Protein AF-A0A935Z9B5-F1 (afdb_monomer)

Sequence (251 aa):
MFVRVDCGAIAGKPATSRQVGQTSTGDEFRTMVLKEKAGLGVLFPHRARALETEAELDATLKDRYASGRIGTIRYGISGEACHALLDYVKEYDKRDVEDEYGFVRPLYQEGSGCSAFGMSFLRLAGLMEPYMGQEWKFDVRIPMTLIGGTTNPGNEVSVARLFTLGRGWASPTEPHLRLNGWDPTLMYKSIELRAKQGLKDGSVKVEKRGRALGLVVDKRTATPSPRLTSREFFSGPPAPNDAKRFLTADE

Structure (mmCIF, N/CA/C/O backbone):
data_AF-A0A935Z9B5-F1
#
_entry.id   AF-A0A935Z9B5-F1
#
loop_
_atom_site.group_PDB
_atom_site.id
_atom_site.type_symbol
_atom_site.label_atom_id
_atom_site.label_alt_id
_atom_site.label_comp_id
_atom_site.label_asym_id
_atom_site.label_entity_id
_atom_site.label_seq_id
_atom_site.pdbx_PDB_ins_code
_atom_site.Cartn_x
_atom_site.Cartn_y
_atom_site.Cartn_z
_atom_site.occupancy
_atom_site.B_iso_or_equiv
_atom_site.auth_seq_id
_atom_site.auth_comp_id
_atom_site.auth_asym_id
_atom_site.auth_atom_id
_atom_site.pdbx_PDB_model_num
ATOM 1 N N . MET A 1 1 ? -0.952 -6.593 -0.682 1.00 87.12 1 MET A N 1
ATOM 2 C CA . MET A 1 1 ? -1.585 -6.001 0.518 1.00 87.12 1 MET A CA 1
ATOM 3 C C . MET A 1 1 ? -3.057 -5.791 0.202 1.00 87.12 1 MET A C 1
ATOM 5 O O . MET A 1 1 ? -3.369 -5.547 -0.953 1.00 87.12 1 MET A O 1
ATOM 9 N N . PHE A 1 2 ? -3.940 -5.929 1.187 1.00 92.69 2 PHE A N 1
ATOM 10 C CA . PHE A 1 2 ? -5.376 -5.672 1.047 1.00 92.69 2 PHE A CA 1
ATOM 11 C C . PHE A 1 2 ? -5.858 -4.884 2.266 1.00 92.69 2 PHE A C 1
ATOM 13 O O . PHE A 1 2 ? -5.165 -4.833 3.288 1.00 92.69 2 PHE A O 1
ATOM 20 N N . VAL A 1 3 ? -7.035 -4.282 2.151 1.00 95.12 3 VAL A N 1
ATOM 21 C CA . VAL A 1 3 ? -7.688 -3.529 3.217 1.00 95.12 3 VAL A CA 1
ATOM 22 C C . VAL A 1 3 ? -9.062 -4.129 3.473 1.00 95.12 3 VAL A C 1
ATOM 24 O O . VAL A 1 3 ? -9.795 -4.473 2.548 1.00 95.12 3 VAL A O 1
ATOM 27 N N . ARG A 1 4 ? -9.410 -4.242 4.752 1.00 95.81 4 ARG A N 1
ATOM 28 C CA . ARG A 1 4 ? -10.757 -4.559 5.208 1.00 95.81 4 ARG A CA 1
ATOM 29 C C . ARG A 1 4 ? -11.262 -3.394 6.046 1.00 95.81 4 ARG A C 1
ATOM 31 O O . ARG A 1 4 ? -10.596 -2.985 6.995 1.00 95.81 4 ARG A O 1
ATOM 38 N N . VAL A 1 5 ? -12.415 -2.858 5.670 1.00 96.62 5 VAL A N 1
ATOM 39 C CA . VAL A 1 5 ? -13.096 -1.774 6.374 1.00 96.62 5 VAL A CA 1
ATOM 40 C C . VAL A 1 5 ? -14.411 -2.333 6.901 1.00 96.62 5 VAL A C 1
ATOM 42 O O . VAL A 1 5 ? -15.275 -2.691 6.107 1.00 96.62 5 VAL A O 1
ATOM 45 N N . ASP A 1 6 ? -14.552 -2.425 8.223 1.00 96.94 6 ASP A N 1
ATOM 46 C CA . ASP A 1 6 ? -15.768 -2.889 8.898 1.00 96.94 6 ASP A CA 1
ATOM 47 C C . ASP A 1 6 ? -16.366 -1.733 9.710 1.00 96.94 6 ASP A C 1
ATOM 49 O O . ASP A 1 6 ? -15.817 -1.337 10.741 1.00 96.94 6 ASP A O 1
ATOM 53 N N . CYS A 1 7 ? -17.490 -1.183 9.253 1.00 97.12 7 CYS A N 1
ATOM 54 C CA . CYS A 1 7 ? -18.140 -0.040 9.886 1.00 97.12 7 CYS A CA 1
ATOM 55 C C . CYS A 1 7 ? -19.395 -0.459 10.646 1.00 97.12 7 CYS A C 1
ATOM 57 O O . CYS A 1 7 ? -20.287 -1.110 10.100 1.00 97.12 7 CYS A O 1
ATOM 59 N N . GLY A 1 8 ? -19.495 -0.014 11.899 1.00 96.56 8 GLY A N 1
ATOM 60 C CA . GLY A 1 8 ? -20.750 -0.039 12.646 1.00 96.56 8 GLY A CA 1
ATOM 61 C C . GLY A 1 8 ? -21.777 0.948 12.080 1.00 96.56 8 GLY A C 1
ATOM 62 O O . GLY A 1 8 ? -21.448 1.837 11.286 1.00 96.56 8 GLY A O 1
ATOM 63 N N . ALA A 1 9 ? -23.031 0.797 12.506 1.00 96.62 9 ALA A N 1
ATOM 64 C CA . ALA A 1 9 ? -24.081 1.752 12.177 1.00 96.62 9 ALA A CA 1
ATOM 65 C C . ALA A 1 9 ? -23.836 3.094 12.890 1.00 96.62 9 ALA A C 1
A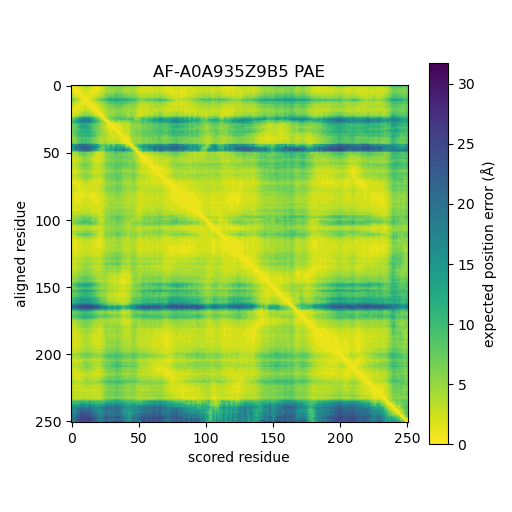TOM 67 O O . ALA A 1 9 ? -23.472 3.120 14.066 1.00 96.62 9 ALA A O 1
ATOM 68 N N . ILE A 1 10 ? -24.067 4.195 12.177 1.00 95.62 10 ILE A N 1
ATOM 69 C CA . ILE A 1 10 ? -24.096 5.561 12.718 1.00 95.62 10 ILE A CA 1
ATOM 70 C C . ILE A 1 10 ? -25.372 6.264 12.244 1.00 95.62 10 ILE A C 1
ATOM 72 O O . ILE A 1 10 ? -26.127 5.718 11.437 1.00 95.62 10 ILE A O 1
ATOM 76 N N . ALA A 1 11 ? -25.630 7.480 12.726 1.00 94.44 11 ALA A N 1
ATOM 77 C CA . ALA A 1 11 ? -26.792 8.256 12.301 1.00 94.44 11 ALA A CA 1
ATOM 78 C C . ALA A 1 11 ? -26.854 8.363 10.762 1.00 94.44 11 ALA A C 1
ATOM 80 O O . ALA A 1 11 ? -25.953 8.905 10.123 1.00 94.44 11 ALA A O 1
ATOM 81 N N . GLY A 1 12 ? -27.911 7.801 10.166 1.00 92.56 12 GLY A N 1
ATOM 82 C CA . GLY A 1 12 ? -28.145 7.828 8.720 1.00 92.56 12 GLY A CA 1
ATOM 83 C C . GLY A 1 12 ? -27.286 6.879 7.874 1.00 92.56 12 GLY A C 1
ATOM 84 O O . GLY A 1 12 ? -27.413 6.916 6.652 1.00 92.56 12 GLY A O 1
ATOM 85 N N . LYS A 1 13 ? -26.435 6.025 8.466 1.00 94.25 13 LYS A N 1
ATOM 86 C CA . LYS A 1 13 ? -25.643 5.031 7.717 1.00 94.25 13 LYS A CA 1
ATOM 87 C C . LYS A 1 13 ? -25.671 3.647 8.390 1.00 94.25 13 LYS A C 1
ATOM 89 O O . LYS A 1 13 ? -25.267 3.540 9.550 1.00 94.25 13 LYS A O 1
ATOM 94 N N . PRO A 1 14 ? -26.117 2.583 7.694 1.00 95.94 14 PRO A N 1
ATOM 95 C CA . PRO A 1 14 ? -26.180 1.235 8.261 1.00 95.94 14 PRO A CA 1
ATOM 96 C C . PRO A 1 14 ? -24.784 0.640 8.468 1.00 95.94 14 PRO A C 1
ATOM 98 O O . PRO A 1 14 ? -23.812 1.108 7.883 1.00 95.94 14 PRO A O 1
ATOM 101 N N . ALA A 1 15 ? -24.679 -0.420 9.272 1.00 96.62 15 ALA A N 1
ATOM 102 C CA . ALA A 1 15 ? -23.441 -1.188 9.353 1.00 96.62 15 ALA A CA 1
ATOM 103 C C . ALA A 1 15 ? -23.108 -1.803 7.984 1.00 96.62 15 ALA A C 1
ATOM 105 O O . ALA A 1 15 ? -23.997 -2.276 7.275 1.00 96.62 15 ALA A O 1
ATOM 106 N N . THR A 1 16 ? -21.836 -1.776 7.604 1.00 96.62 16 THR A N 1
ATOM 107 C CA . THR A 1 16 ? -21.380 -2.244 6.292 1.00 96.62 16 THR A CA 1
ATOM 108 C C . THR A 1 16 ? -19.904 -2.607 6.353 1.00 96.62 16 THR A C 1
ATOM 110 O O . THR A 1 16 ? -19.138 -2.008 7.109 1.00 96.62 16 THR A O 1
ATOM 113 N N . SER A 1 17 ? -19.494 -3.570 5.535 1.00 94.75 17 SER A N 1
ATOM 114 C CA . SER A 1 17 ? -18.107 -4.010 5.427 1.00 94.75 17 SER A CA 1
ATOM 115 C C . SER A 1 17 ? -17.673 -4.098 3.972 1.00 94.75 17 SER A C 1
ATOM 117 O O . SER A 1 17 ? -18.483 -4.360 3.084 1.00 94.75 17 SER A O 1
ATOM 119 N N . ARG A 1 18 ? -16.382 -3.890 3.724 1.00 94.12 18 ARG A N 1
ATOM 120 C CA . ARG A 1 18 ? -15.763 -4.135 2.422 1.00 94.12 18 ARG A CA 1
ATOM 121 C C . ARG A 1 18 ? -14.344 -4.637 2.620 1.00 94.12 18 ARG A C 1
ATOM 123 O O . ARG A 1 18 ? -13.556 -4.003 3.321 1.00 94.12 18 ARG A O 1
ATOM 130 N N . GLN A 1 19 ? -14.017 -5.746 1.968 1.00 94.50 19 GLN A N 1
ATOM 131 C CA . GLN A 1 19 ? -12.654 -6.243 1.832 1.00 94.50 19 GLN A CA 1
ATOM 132 C C . GLN A 1 19 ? -12.225 -6.109 0.372 1.00 94.50 19 GLN A C 1
ATOM 134 O O . GLN A 1 19 ? -12.952 -6.530 -0.526 1.00 94.50 19 GLN A O 1
ATOM 139 N N . VAL A 1 20 ? -11.082 -5.466 0.141 1.00 93.88 20 VAL A N 1
ATOM 140 C CA . VAL A 1 20 ? -10.598 -5.149 -1.204 1.00 93.88 20 VAL A CA 1
ATOM 141 C C . VAL A 1 20 ? -9.075 -5.048 -1.229 1.00 93.88 20 VAL A C 1
ATOM 143 O O . VAL A 1 20 ? -8.442 -4.565 -0.287 1.00 93.88 20 VAL A O 1
ATOM 146 N N . GLY A 1 21 ? -8.476 -5.515 -2.316 1.00 91.25 21 GLY A N 1
ATOM 147 C CA . GLY A 1 21 ? -7.057 -5.372 -2.615 1.00 91.25 21 GLY A CA 1
ATOM 148 C C . GLY A 1 21 ? -6.884 -4.920 -4.054 1.00 91.25 21 GLY A C 1
ATOM 149 O O . GLY A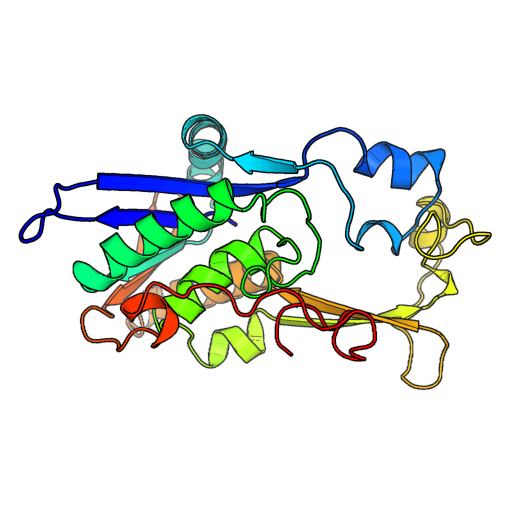 1 21 ? -7.782 -5.091 -4.868 1.00 91.25 21 GLY A O 1
ATOM 150 N N . GLN A 1 22 ? -5.736 -4.337 -4.368 1.00 88.56 22 GLN A N 1
ATOM 151 C CA . GLN A 1 22 ? -5.387 -4.029 -5.748 1.00 88.56 22 GLN A CA 1
ATOM 152 C C . GLN A 1 22 ? -4.346 -5.035 -6.225 1.00 88.56 22 GLN A C 1
ATOM 154 O O . GLN A 1 22 ? -3.343 -5.252 -5.538 1.00 88.56 22 GLN A O 1
ATOM 159 N N . THR A 1 23 ? -4.576 -5.641 -7.389 1.00 85.75 23 THR A N 1
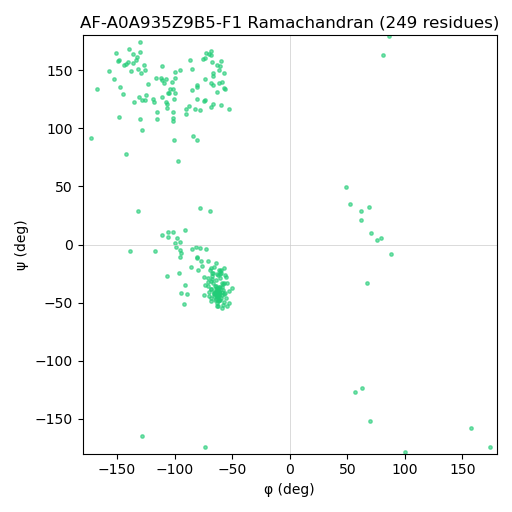ATOM 160 C CA . THR A 1 23 ? -3.712 -6.691 -7.940 1.00 85.75 23 THR A CA 1
ATOM 161 C C . THR A 1 23 ? -3.386 -6.449 -9.412 1.00 85.75 23 THR A C 1
ATOM 163 O O . THR A 1 23 ? -4.045 -5.680 -10.107 1.00 85.75 23 THR A O 1
ATOM 166 N N . SER A 1 24 ? -2.331 -7.100 -9.894 1.00 79.75 24 SER A N 1
ATOM 167 C CA . SER A 1 24 ? -2.085 -7.254 -11.328 1.00 79.75 24 SER A CA 1
ATOM 168 C C . SER A 1 24 ? -2.937 -8.401 -11.863 1.00 79.75 24 SER A C 1
ATOM 170 O O . SER A 1 24 ? -2.931 -9.473 -11.256 1.00 79.75 24 SER A O 1
ATOM 172 N N . THR A 1 25 ? -3.596 -8.226 -13.007 1.00 71.94 25 THR A N 1
ATOM 173 C CA . THR A 1 25 ? -4.313 -9.319 -13.680 1.00 71.94 25 THR A CA 1
ATOM 174 C C . THR A 1 25 ? -3.614 -9.712 -14.982 1.00 71.94 25 THR A C 1
ATOM 176 O O . THR A 1 25 ? -2.906 -8.915 -15.589 1.00 71.94 25 THR A O 1
ATOM 179 N N . GLY A 1 26 ? -3.795 -10.963 -15.409 1.00 67.62 26 GLY A N 1
ATOM 180 C CA . GLY A 1 26 ? -3.323 -11.451 -16.708 1.00 67.62 26 GLY A CA 1
ATOM 181 C C . GLY A 1 26 ? -1.874 -11.960 -16.765 1.00 67.62 26 GLY A C 1
ATOM 182 O O . GLY A 1 26 ? -1.130 -11.972 -15.785 1.00 67.62 26 GLY A O 1
ATOM 183 N N . ASP A 1 27 ? -1.486 -12.414 -17.961 1.00 68.50 27 ASP A N 1
ATOM 184 C CA . ASP A 1 27 ? -0.161 -12.971 -18.281 1.00 68.50 27 ASP A CA 1
ATOM 185 C C . ASP A 1 27 ? 0.837 -11.903 -18.784 1.00 68.50 27 ASP A C 1
ATOM 187 O O . ASP A 1 27 ? 1.908 -12.239 -19.300 1.00 68.50 27 ASP A O 1
ATOM 191 N N . GLU A 1 28 ? 0.519 -10.610 -18.644 1.00 73.81 28 GLU A N 1
ATOM 192 C CA . GLU A 1 28 ? 1.370 -9.508 -19.119 1.00 73.81 28 GLU A CA 1
ATOM 193 C C . GLU A 1 28 ? 2.771 -9.576 -18.526 1.00 73.81 28 GLU A C 1
ATOM 195 O O . GLU A 1 28 ? 3.754 -9.461 -19.251 1.00 73.81 28 GLU A O 1
ATOM 200 N N . PHE A 1 29 ? 2.882 -9.893 -17.233 1.00 76.50 29 PHE A N 1
ATOM 201 C CA . PHE A 1 29 ? 4.178 -10.093 -16.595 1.00 76.50 29 PHE A CA 1
ATOM 202 C C . PHE A 1 29 ? 5.015 -11.156 -17.320 1.00 76.50 29 PHE A C 1
ATOM 204 O O . PHE A 1 29 ? 6.188 -10.935 -17.614 1.00 76.50 29 PHE A O 1
ATOM 211 N N . ARG A 1 30 ? 4.417 -12.301 -17.672 1.00 79.56 30 ARG A N 1
ATOM 212 C CA . ARG A 1 30 ? 5.122 -13.359 -18.413 1.00 79.56 30 ARG A CA 1
ATOM 213 C C . ARG A 1 30 ? 5.508 -12.895 -19.810 1.00 79.56 30 ARG A C 1
ATOM 215 O O . ARG A 1 30 ? 6.613 -13.191 -20.254 1.00 79.56 30 ARG A O 1
ATOM 222 N N . THR A 1 31 ? 4.626 -12.167 -20.488 1.00 82.81 31 THR A N 1
ATOM 223 C CA . THR A 1 31 ? 4.897 -11.607 -21.817 1.00 82.81 31 THR A CA 1
ATOM 224 C C . THR A 1 31 ? 6.062 -10.619 -21.774 1.00 82.81 31 THR A C 1
ATOM 226 O O . THR A 1 31 ? 7.021 -10.792 -22.526 1.00 82.81 31 THR A O 1
ATOM 229 N N . MET A 1 32 ? 6.061 -9.675 -20.835 1.00 81.56 32 MET A N 1
ATOM 230 C CA . MET A 1 32 ? 7.142 -8.704 -20.685 1.00 81.56 32 MET A CA 1
ATOM 231 C C . MET A 1 32 ? 8.476 -9.374 -20.325 1.00 81.56 32 MET A C 1
ATOM 233 O O . MET A 1 32 ? 9.518 -9.060 -20.899 1.00 81.56 32 MET A O 1
ATOM 237 N N . VAL A 1 33 ? 8.462 -10.330 -19.389 1.00 84.06 33 VAL A N 1
ATOM 238 C CA . VAL A 1 33 ? 9.684 -11.018 -18.946 1.00 84.06 33 VAL A CA 1
ATOM 239 C C . VAL A 1 33 ? 10.259 -11.918 -20.044 1.00 84.06 33 VAL A C 1
ATOM 241 O O . VAL A 1 33 ? 11.471 -11.914 -20.266 1.00 84.06 33 VAL A O 1
ATOM 244 N N . LEU A 1 34 ? 9.416 -12.710 -20.714 1.00 84.12 34 LEU A N 1
ATOM 245 C CA . LEU A 1 34 ? 9.868 -13.772 -21.620 1.00 84.12 34 LEU A CA 1
ATOM 246 C C . LEU A 1 34 ? 9.946 -13.329 -23.084 1.00 84.12 34 LEU A C 1
ATOM 248 O O . LEU A 1 34 ? 10.898 -13.704 -23.766 1.00 84.12 34 LEU A O 1
ATOM 252 N N . LYS A 1 35 ? 8.964 -12.561 -23.575 1.00 83.94 35 LYS A N 1
ATOM 253 C CA . LYS A 1 35 ? 8.899 -12.132 -24.983 1.00 83.94 35 LYS A CA 1
ATOM 254 C C . LYS A 1 35 ? 9.576 -10.784 -25.191 1.00 83.94 35 LYS A C 1
ATOM 256 O O . LYS A 1 35 ? 10.440 -10.675 -26.052 1.00 83.94 35 LYS A O 1
ATOM 261 N N . GLU A 1 36 ? 9.223 -9.782 -24.389 1.00 84.69 36 GLU A N 1
ATOM 262 C CA . GLU A 1 36 ? 9.765 -8.421 -24.544 1.00 84.69 36 GLU A CA 1
ATOM 263 C C . GLU A 1 36 ? 11.155 -8.255 -23.922 1.00 84.69 36 GLU A C 1
ATOM 265 O O . GLU A 1 36 ? 11.812 -7.240 -24.144 1.00 84.69 36 GLU A O 1
ATOM 270 N N . LYS A 1 37 ? 11.607 -9.246 -23.136 1.00 89.06 37 LYS A N 1
ATOM 271 C CA . LYS A 1 37 ? 12.882 -9.219 -22.403 1.00 89.06 37 LYS A CA 1
ATOM 272 C C . LYS A 1 37 ? 13.036 -7.903 -21.635 1.00 89.06 37 LYS A C 1
ATOM 274 O O . LYS A 1 37 ? 14.051 -7.214 -21.730 1.00 89.06 37 LYS A O 1
ATOM 279 N N . ALA A 1 38 ? 12.001 -7.543 -20.884 1.00 86.81 38 ALA A N 1
ATOM 280 C CA . ALA A 1 38 ? 11.920 -6.249 -20.224 1.00 86.81 38 ALA A CA 1
ATOM 281 C C . ALA A 1 38 ? 12.894 -6.092 -19.040 1.00 86.81 38 ALA A C 1
ATOM 283 O O . ALA A 1 38 ? 13.123 -4.976 -18.577 1.00 86.81 38 ALA A O 1
ATOM 284 N N . GLY A 1 39 ? 13.497 -7.173 -18.535 1.00 88.94 39 GLY A N 1
ATOM 285 C CA . GLY A 1 39 ? 14.375 -7.123 -17.366 1.00 88.94 39 GLY A CA 1
ATOM 286 C C . GLY A 1 39 ? 13.672 -6.521 -16.149 1.00 88.94 39 GLY A C 1
ATOM 287 O O . GLY A 1 39 ? 12.576 -6.943 -15.792 1.00 88.94 39 GLY A O 1
ATOM 288 N N . LEU A 1 40 ? 14.284 -5.505 -15.535 1.00 87.81 40 LEU A N 1
ATOM 289 C CA . LEU A 1 40 ? 13.675 -4.716 -14.456 1.00 87.81 40 LEU A CA 1
ATOM 290 C C . LEU A 1 40 ? 12.655 -3.676 -14.960 1.00 87.81 40 LEU A C 1
ATOM 292 O O . LEU A 1 40 ? 11.999 -3.030 -14.147 1.00 87.81 40 LEU A O 1
ATOM 296 N N . GLY A 1 41 ? 12.464 -3.549 -16.277 1.00 84.19 41 GLY A N 1
ATOM 297 C CA . GLY A 1 41 ? 11.404 -2.744 -16.897 1.00 84.19 41 GLY A CA 1
ATOM 298 C C . GLY A 1 41 ? 9.991 -3.180 -16.495 1.00 84.19 41 GLY A C 1
ATOM 299 O O . GLY A 1 41 ? 9.083 -2.362 -16.430 1.00 84.19 41 GLY A O 1
ATOM 300 N N . VAL A 1 42 ? 9.815 -4.442 -16.090 1.00 81.88 42 VAL A N 1
ATOM 301 C CA . VAL A 1 42 ? 8.528 -4.978 -15.602 1.00 81.88 42 VAL A CA 1
ATOM 302 C C . VAL A 1 42 ? 8.022 -4.339 -14.309 1.00 81.88 42 VAL A C 1
ATOM 304 O O . VAL A 1 42 ? 6.865 -4.531 -13.941 1.00 81.88 42 VAL A O 1
ATOM 307 N N . LEU A 1 43 ? 8.892 -3.628 -13.585 1.00 79.56 43 LEU A N 1
ATOM 308 C CA . LEU A 1 43 ? 8.539 -2.932 -12.348 1.00 79.56 43 LEU A CA 1
ATOM 309 C C . LEU A 1 43 ? 7.785 -1.620 -12.610 1.00 79.56 43 LEU A C 1
ATOM 311 O O . LEU A 1 43 ? 7.200 -1.062 -11.682 1.00 79.56 43 LEU A O 1
ATOM 315 N N . PHE A 1 44 ? 7.799 -1.128 -13.850 1.00 77.94 44 PHE A N 1
ATOM 316 C CA . PHE A 1 44 ? 7.116 0.100 -14.235 1.00 77.94 44 PHE A CA 1
ATOM 317 C C . PHE A 1 44 ? 5.651 -0.167 -14.623 1.00 77.94 44 PHE A C 1
ATOM 319 O O . PHE A 1 44 ? 5.276 -1.316 -14.896 1.00 77.94 44 PHE A O 1
ATOM 326 N N . PRO A 1 45 ? 4.795 0.872 -14.583 1.00 65.31 45 PRO A N 1
ATOM 327 C CA . PRO A 1 45 ? 3.361 0.691 -14.749 1.00 65.31 45 PRO A CA 1
ATOM 328 C C . PRO A 1 45 ? 2.965 0.050 -16.082 1.00 65.31 45 PRO A C 1
ATOM 330 O O . PRO A 1 45 ? 3.535 0.367 -17.125 1.00 65.31 45 PRO A O 1
ATOM 333 N N . HIS A 1 46 ? 1.987 -0.853 -16.022 1.00 67.12 46 HIS A N 1
ATOM 334 C CA . HIS A 1 46 ? 1.399 -1.553 -17.174 1.00 67.12 46 HIS A CA 1
ATOM 335 C C . HIS A 1 46 ? -0.110 -1.773 -16.978 1.00 67.12 46 HIS A C 1
ATOM 337 O O . HIS A 1 46 ? -0.580 -1.833 -15.831 1.00 67.12 46 HIS A O 1
ATOM 343 N N . ARG A 1 47 ? -0.839 -1.904 -18.096 1.00 57.22 47 ARG A N 1
ATOM 344 C CA . ARG A 1 47 ? -2.305 -1.839 -18.191 1.00 57.22 47 ARG A CA 1
ATOM 345 C C . ARG A 1 47 ? -2.957 -3.228 -18.277 1.00 57.22 47 ARG A C 1
ATOM 347 O O . ARG A 1 47 ? -3.203 -3.695 -19.376 1.00 57.22 47 ARG A O 1
ATOM 354 N N . ALA A 1 48 ? -3.307 -3.851 -17.150 1.00 60.06 48 ALA A N 1
ATOM 355 C CA . ALA A 1 48 ? -4.273 -4.970 -17.114 1.00 60.06 48 ALA A CA 1
ATOM 356 C C . ALA A 1 48 ? -4.615 -5.370 -15.674 1.00 60.06 48 ALA A C 1
ATOM 358 O O . ALA A 1 48 ? -3.882 -6.164 -15.065 1.00 60.06 48 ALA A O 1
ATOM 359 N N . ARG A 1 49 ? -5.669 -4.810 -15.056 1.00 67.88 49 ARG A N 1
ATOM 360 C CA . ARG A 1 49 ? -5.854 -4.931 -13.592 1.00 67.88 49 ARG A CA 1
ATOM 361 C C . ARG A 1 49 ? -7.298 -4.906 -13.127 1.00 67.88 49 ARG A C 1
ATOM 363 O O . ARG A 1 49 ? -8.194 -4.538 -13.870 1.00 67.88 49 ARG A O 1
ATOM 370 N N . ALA A 1 50 ? -7.477 -5.331 -11.877 1.00 75.00 50 ALA A N 1
ATOM 371 C CA . ALA A 1 50 ? -8.750 -5.343 -11.179 1.00 75.00 50 ALA A CA 1
ATOM 372 C C . ALA A 1 50 ? -8.543 -5.146 -9.670 1.00 75.00 50 ALA A C 1
ATOM 374 O O . ALA A 1 50 ? -7.477 -5.449 -9.110 1.00 75.00 50 ALA A O 1
ATOM 375 N N . LEU A 1 51 ? -9.597 -4.682 -9.006 1.00 84.56 51 LEU A N 1
ATOM 376 C CA . LEU A 1 51 ? -9.742 -4.814 -7.564 1.00 84.56 51 LEU A CA 1
ATOM 377 C C . LEU A 1 51 ? -10.091 -6.270 -7.225 1.00 84.56 51 LEU A C 1
ATOM 379 O O . LEU A 1 51 ? -11.079 -6.808 -7.720 1.00 84.56 51 LEU A O 1
ATOM 383 N N . GLU A 1 52 ? -9.296 -6.900 -6.360 1.00 86.06 52 GLU A N 1
ATOM 384 C CA . GLU A 1 52 ? -9.595 -8.237 -5.844 1.00 86.06 52 GLU A CA 1
ATOM 385 C C . GLU A 1 52 ? -10.897 -8.198 -5.043 1.00 86.06 52 GLU A C 1
ATOM 387 O O . GLU A 1 52 ? -11.089 -7.365 -4.145 1.00 86.06 52 GLU A O 1
ATOM 392 N N . THR A 1 53 ? -11.778 -9.141 -5.350 1.00 85.88 53 THR A N 1
ATOM 393 C CA . THR A 1 53 ? -13.022 -9.358 -4.624 1.00 85.88 53 THR A CA 1
ATOM 394 C C . THR A 1 53 ? -12.761 -10.001 -3.262 1.00 85.88 53 THR A C 1
ATOM 396 O O . THR A 1 53 ? -11.734 -10.635 -3.007 1.00 85.88 53 THR A O 1
ATOM 399 N N . GLU A 1 54 ? -13.736 -9.881 -2.363 1.00 88.12 54 GLU A N 1
ATOM 400 C CA . GLU A 1 54 ? -13.676 -10.514 -1.044 1.00 88.12 54 GLU A CA 1
ATOM 401 C C . GLU A 1 54 ? -13.516 -12.039 -1.141 1.00 88.12 54 GLU A C 1
ATOM 403 O O . GLU A 1 54 ? -12.702 -12.609 -0.419 1.00 88.12 54 GLU A O 1
ATOM 408 N N . ALA A 1 55 ? -14.201 -12.679 -2.095 1.00 87.50 55 ALA A N 1
ATOM 409 C CA . ALA A 1 55 ? -14.117 -14.120 -2.320 1.00 87.50 55 ALA A CA 1
ATOM 410 C C . ALA A 1 55 ? -12.712 -14.573 -2.761 1.00 87.50 55 ALA A C 1
ATOM 412 O O . ALA A 1 55 ? -12.201 -15.575 -2.256 1.00 87.50 55 ALA A O 1
ATOM 413 N N . GLU A 1 56 ? -12.069 -13.832 -3.669 1.00 87.69 56 GLU A N 1
ATOM 414 C CA . GLU A 1 56 ? -10.701 -14.123 -4.126 1.00 87.69 56 GLU A CA 1
ATOM 415 C C . GLU A 1 56 ? -9.686 -13.979 -2.991 1.00 87.69 56 GLU A C 1
ATOM 417 O O . GLU A 1 56 ? -8.813 -14.833 -2.802 1.00 87.69 56 GLU A O 1
ATOM 422 N N . LEU A 1 57 ? -9.832 -12.925 -2.185 1.00 88.50 57 LEU A N 1
ATOM 423 C CA . LEU A 1 57 ? -8.984 -12.715 -1.020 1.00 88.50 57 LEU A CA 1
ATOM 424 C C . LEU A 1 57 ? -9.171 -13.850 -0.010 1.00 88.50 57 LEU A C 1
ATOM 426 O O . LEU A 1 57 ? -8.191 -14.507 0.356 1.00 88.50 57 LEU A O 1
ATOM 430 N N . ASP A 1 58 ? -10.407 -14.143 0.388 1.00 89.25 58 ASP A N 1
ATOM 431 C CA . ASP A 1 58 ? -10.720 -15.148 1.406 1.00 89.25 58 ASP A CA 1
ATOM 432 C C . ASP A 1 58 ? -10.205 -16.545 1.047 1.00 89.25 58 ASP A C 1
ATOM 434 O O . ASP A 1 58 ? -9.685 -17.250 1.924 1.00 89.25 58 ASP A O 1
ATOM 438 N N . ALA A 1 59 ? -10.240 -16.910 -0.239 1.00 88.56 59 ALA A N 1
ATOM 439 C CA . ALA A 1 59 ? -9.688 -18.167 -0.739 1.00 88.56 59 ALA A CA 1
ATOM 440 C C . ALA A 1 59 ? -8.192 -18.334 -0.410 1.00 88.56 59 ALA A C 1
ATOM 442 O O . ALA A 1 59 ? -7.735 -19.442 -0.132 1.00 88.56 59 ALA A O 1
ATOM 443 N N . THR A 1 60 ? -7.422 -17.241 -0.380 1.00 86.94 60 THR A N 1
ATOM 444 C CA . THR A 1 60 ? -5.977 -17.275 -0.085 1.00 86.94 60 THR A CA 1
ATOM 445 C C . THR A 1 60 ? -5.645 -16.979 1.378 1.00 86.94 60 THR A C 1
ATOM 447 O O . THR A 1 60 ? -4.587 -17.383 1.880 1.00 86.94 60 THR A O 1
ATOM 450 N N . LEU A 1 61 ? -6.522 -16.266 2.091 1.00 90.56 61 LEU A N 1
ATOM 451 C CA . LEU A 1 61 ? -6.246 -15.796 3.447 1.00 90.56 61 LEU A CA 1
ATOM 452 C C . LEU A 1 61 ? -6.170 -16.929 4.461 1.00 90.56 61 LEU A C 1
ATOM 454 O O . LEU A 1 61 ? -5.305 -16.886 5.340 1.00 90.56 61 LEU A O 1
ATOM 458 N N . LYS A 1 62 ? -7.018 -17.954 4.333 1.00 90.50 62 LYS A N 1
ATOM 459 C CA . LYS A 1 62 ? -7.024 -19.106 5.249 1.00 90.50 62 LYS A CA 1
ATOM 460 C C . LYS A 1 62 ? -5.631 -19.732 5.378 1.00 90.50 62 LYS A C 1
ATOM 462 O O . LYS A 1 62 ? -5.112 -19.863 6.489 1.00 90.50 62 LYS A O 1
ATOM 467 N N . ASP A 1 63 ? -4.990 -20.020 4.251 1.00 92.69 63 ASP A N 1
ATOM 468 C CA . ASP A 1 63 ? -3.659 -20.630 4.213 1.00 92.69 63 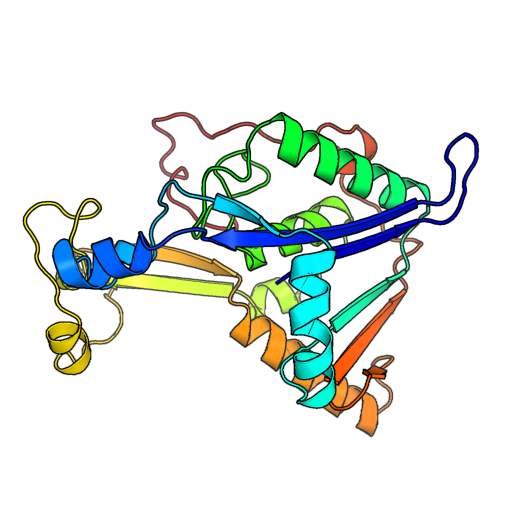ASP A CA 1
ATOM 469 C C . ASP A 1 63 ? -2.564 -19.667 4.673 1.00 92.69 63 ASP A C 1
ATOM 471 O O . ASP A 1 63 ? -1.600 -20.070 5.332 1.00 92.69 63 ASP A O 1
ATOM 475 N N . ARG A 1 64 ? -2.689 -18.372 4.369 1.00 93.19 64 ARG A N 1
ATOM 476 C CA . ARG A 1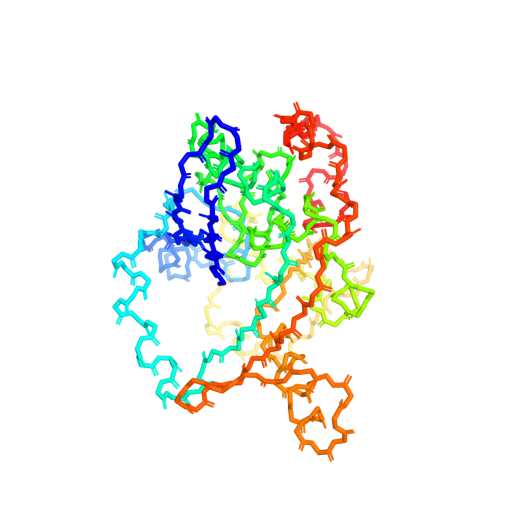 64 ? -1.741 -17.349 4.835 1.00 93.19 64 ARG A CA 1
ATOM 477 C C . ARG A 1 64 ? -1.783 -17.196 6.358 1.00 93.19 64 ARG A C 1
ATOM 479 O O . ARG A 1 64 ? -0.724 -17.224 6.983 1.00 93.19 64 ARG A O 1
ATOM 486 N N . TYR A 1 65 ? -2.969 -17.156 6.965 1.00 94.69 65 TYR A N 1
ATOM 487 C CA . TYR A 1 65 ? -3.132 -17.162 8.424 1.00 94.69 65 TYR A CA 1
ATOM 488 C C . TYR A 1 65 ? -2.601 -18.450 9.063 1.00 94.69 65 TYR A C 1
ATOM 490 O O . TYR A 1 65 ? -1.872 -18.401 10.057 1.00 94.69 65 TYR A O 1
ATOM 498 N N . ALA A 1 66 ? -2.916 -19.608 8.477 1.00 93.56 66 ALA A N 1
ATOM 499 C CA . ALA A 1 66 ? -2.435 -20.898 8.965 1.00 93.56 66 ALA A CA 1
ATOM 500 C C . ALA A 1 66 ? -0.907 -21.023 8.863 1.00 93.56 66 ALA A C 1
ATOM 502 O O . ALA A 1 66 ? -0.279 -21.625 9.732 1.00 93.56 66 ALA A O 1
ATOM 503 N N . SER A 1 67 ? -0.299 -20.448 7.821 1.00 94.75 67 SER A N 1
ATOM 504 C CA . SER A 1 67 ? 1.151 -20.485 7.587 1.00 94.75 67 SER A CA 1
ATOM 505 C C . SER A 1 67 ? 1.939 -19.393 8.308 1.00 94.75 67 SER A C 1
ATOM 507 O O . SER A 1 67 ? 3.142 -19.549 8.489 1.00 94.75 67 SER A O 1
ATOM 509 N N . GLY A 1 68 ? 1.278 -18.317 8.739 1.00 93.69 68 GLY A N 1
ATOM 510 C CA . GLY A 1 68 ? 1.926 -17.130 9.295 1.00 93.69 68 GLY A CA 1
ATOM 511 C C . GLY A 1 68 ? 2.501 -16.191 8.234 1.00 93.69 68 GLY A C 1
ATOM 512 O O . GLY A 1 68 ? 3.096 -15.185 8.585 1.00 93.69 68 GLY A O 1
ATOM 513 N N . ARG A 1 69 ? 2.279 -16.460 6.939 1.00 92.81 69 ARG A N 1
ATOM 514 C CA . ARG A 1 69 ? 2.744 -15.631 5.806 1.00 92.81 69 ARG A CA 1
ATOM 515 C C . ARG A 1 69 ? 1.888 -14.375 5.586 1.00 92.81 69 ARG A C 1
ATOM 517 O O . ARG A 1 69 ? 1.677 -13.948 4.453 1.00 92.81 69 ARG A O 1
ATOM 524 N N . ILE A 1 70 ? 1.336 -13.826 6.660 1.00 94.62 70 ILE A N 1
ATOM 525 C CA . ILE A 1 70 ? 0.561 -12.589 6.669 1.00 94.62 70 ILE A CA 1
ATOM 526 C C . ILE A 1 70 ? 0.782 -11.875 7.998 1.00 94.62 70 ILE A C 1
ATOM 528 O O . ILE A 1 70 ? 0.764 -12.499 9.058 1.00 94.62 70 ILE A O 1
ATOM 532 N N . GLY A 1 71 ? 0.995 -10.566 7.918 1.00 95.31 71 GLY A N 1
ATOM 533 C CA . GLY A 1 71 ? 0.987 -9.657 9.056 1.00 95.31 71 GLY A CA 1
ATOM 534 C C . GLY A 1 71 ? -0.220 -8.737 8.939 1.00 95.31 71 GLY A C 1
ATOM 535 O O . GLY A 1 71 ? -0.595 -8.361 7.827 1.00 95.31 71 GLY A O 1
ATOM 536 N N . THR A 1 72 ? -0.846 -8.392 10.060 1.00 96.75 72 THR A N 1
ATOM 537 C CA . THR A 1 72 ? -2.026 -7.516 10.062 1.00 96.75 72 THR A CA 1
ATOM 538 C C . THR A 1 72 ? -1.830 -6.319 10.976 1.00 96.75 72 THR A C 1
ATOM 540 O O . THR A 1 72 ? -1.174 -6.416 12.009 1.00 96.75 72 THR A O 1
ATOM 543 N N . ILE A 1 73 ? -2.458 -5.197 10.644 1.00 97.38 73 ILE A N 1
ATOM 544 C CA . ILE A 1 73 ? -2.656 -4.099 11.589 1.00 97.38 73 ILE A CA 1
ATOM 545 C C . ILE A 1 73 ? -4.142 -3.788 11.612 1.00 97.38 73 ILE A C 1
ATOM 547 O O . ILE A 1 73 ? -4.740 -3.541 10.566 1.00 97.38 73 ILE A O 1
ATOM 551 N N . ARG A 1 74 ? -4.740 -3.829 12.799 1.00 97.19 74 ARG A N 1
ATOM 552 C CA . ARG A 1 74 ? -6.142 -3.491 13.012 1.00 97.19 74 ARG A CA 1
ATOM 553 C C . ARG A 1 74 ? -6.236 -2.150 13.716 1.00 97.19 74 ARG A C 1
ATOM 555 O O . ARG A 1 74 ? -5.791 -2.016 14.855 1.00 97.19 74 ARG A O 1
ATOM 562 N N . TYR A 1 75 ? -6.852 -1.190 13.040 1.00 97.69 75 TYR A N 1
ATOM 563 C CA . TYR A 1 75 ? -7.108 0.137 13.579 1.00 97.69 75 TYR A CA 1
ATOM 564 C C . TYR A 1 75 ? -8.545 0.252 14.078 1.00 97.69 75 TYR A C 1
ATOM 566 O O . TYR A 1 75 ? -9.483 -0.077 13.355 1.00 97.69 75 TYR A O 1
ATOM 574 N N . GLY A 1 76 ? -8.725 0.751 15.298 1.00 97.44 76 GLY A N 1
ATOM 575 C CA . GLY A 1 76 ? -9.990 1.364 15.696 1.00 97.44 76 GLY A CA 1
ATOM 576 C C . GLY A 1 76 ? -10.035 2.794 15.163 1.00 97.44 76 GLY A C 1
ATOM 577 O O . GLY A 1 76 ? -9.118 3.553 15.448 1.00 97.44 76 GLY A O 1
ATOM 578 N N . ILE A 1 77 ? -11.072 3.165 14.415 1.00 97.06 77 ILE A N 1
ATOM 579 C CA . ILE A 1 77 ? -11.272 4.518 13.864 1.00 97.06 77 ILE A CA 1
ATOM 580 C C . ILE A 1 77 ? -12.684 5.022 14.173 1.00 97.06 77 ILE A C 1
ATOM 582 O O . ILE A 1 77 ? -13.540 4.234 14.581 1.00 97.06 77 ILE A O 1
ATOM 586 N N . SER A 1 78 ? -12.932 6.326 14.010 1.00 96.75 78 SER A N 1
ATOM 587 C CA . SER A 1 78 ? -14.281 6.880 14.171 1.00 96.75 78 SER A CA 1
ATOM 588 C C . SER A 1 78 ? -15.249 6.314 13.127 1.00 96.75 78 SER A C 1
ATOM 590 O O . SER A 1 78 ? -14.845 5.894 12.036 1.00 96.75 78 SER A O 1
ATOM 592 N N . GLY A 1 79 ? -16.544 6.307 13.454 1.00 96.19 79 GLY A N 1
ATOM 593 C CA . GLY A 1 79 ? -17.577 5.825 12.537 1.00 96.19 79 GLY A CA 1
ATOM 594 C C . GLY A 1 79 ? -17.620 6.653 11.252 1.00 96.19 79 GLY A C 1
ATOM 595 O O . GLY A 1 79 ? -17.698 6.100 10.157 1.00 96.19 79 GLY A O 1
ATOM 596 N N . GLU A 1 80 ? -17.475 7.971 11.366 1.00 95.56 80 GLU A N 1
ATOM 597 C CA . GLU A 1 80 ? -17.447 8.902 10.240 1.00 95.56 80 GLU A CA 1
ATOM 598 C C . GLU A 1 80 ? -16.276 8.612 9.297 1.00 95.56 80 GLU A C 1
ATOM 600 O O . GLU A 1 80 ? -16.483 8.509 8.087 1.00 95.56 80 GLU A O 1
ATOM 605 N N . ALA A 1 81 ? -15.065 8.424 9.840 1.00 97.19 81 ALA A N 1
ATOM 606 C CA . ALA A 1 81 ? -13.885 8.090 9.047 1.00 97.19 81 ALA A CA 1
ATOM 607 C C . ALA A 1 81 ? -14.040 6.725 8.367 1.00 97.19 81 ALA A C 1
ATOM 609 O O . ALA A 1 81 ? -13.716 6.586 7.190 1.00 97.19 81 ALA A O 1
ATOM 610 N N . CYS A 1 82 ? -14.590 5.735 9.076 1.00 97.56 82 CYS A N 1
ATOM 611 C CA . CYS A 1 82 ? -14.849 4.409 8.521 1.00 97.56 82 CYS A CA 1
ATOM 612 C C . CYS A 1 82 ? -15.761 4.481 7.292 1.00 97.56 82 CYS A C 1
ATOM 614 O O . CYS A 1 82 ? -15.415 3.994 6.216 1.00 97.56 82 CYS A O 1
ATOM 616 N N . HIS A 1 83 ? -16.901 5.159 7.428 1.00 97.44 83 HIS A N 1
ATOM 617 C CA . HIS A 1 83 ? -17.849 5.327 6.330 1.00 97.44 83 HIS A CA 1
ATOM 618 C C . HIS A 1 83 ? -17.270 6.154 5.177 1.00 97.44 83 HIS A C 1
ATOM 620 O O . HIS A 1 83 ? -17.539 5.847 4.020 1.00 97.44 83 HIS A O 1
ATOM 626 N N . ALA A 1 84 ? -16.448 7.167 5.460 1.00 97.38 84 ALA A N 1
ATOM 627 C CA . ALA A 1 84 ? -15.766 7.936 4.420 1.00 97.38 84 ALA A CA 1
ATOM 628 C C . ALA A 1 84 ? -14.719 7.103 3.652 1.00 97.38 84 ALA A C 1
ATOM 630 O O . ALA A 1 84 ? -14.550 7.301 2.452 1.00 97.38 84 ALA A O 1
ATOM 631 N N . LEU A 1 85 ? -14.049 6.139 4.295 1.00 97.88 85 LEU A N 1
ATOM 632 C CA . LEU A 1 85 ? -13.142 5.212 3.602 1.00 97.88 85 LEU A CA 1
ATOM 633 C C . LEU A 1 85 ? -13.896 4.244 2.680 1.00 97.88 85 LEU A C 1
ATOM 635 O O . LEU A 1 85 ? -13.374 3.861 1.637 1.00 97.88 85 LEU A O 1
ATOM 639 N N . LEU A 1 86 ? -15.128 3.865 3.030 1.00 96.81 86 LEU A N 1
ATOM 640 C CA . LEU A 1 86 ? -15.990 3.110 2.116 1.00 96.81 86 LEU A CA 1
ATOM 641 C C . LEU A 1 86 ? -16.430 3.959 0.919 1.00 96.81 86 LEU A C 1
ATOM 643 O O . LEU A 1 86 ? -16.480 3.447 -0.198 1.00 96.81 86 LEU A O 1
ATOM 647 N N . ASP A 1 87 ? -16.715 5.246 1.136 1.00 96.81 87 ASP A N 1
ATOM 648 C CA . ASP A 1 87 ? -16.985 6.197 0.051 1.00 96.81 87 ASP A CA 1
ATOM 649 C C . ASP A 1 87 ? -15.745 6.349 -0.859 1.00 96.81 87 ASP A C 1
ATOM 651 O O . ASP A 1 87 ? -15.886 6.372 -2.080 1.00 96.81 87 ASP A O 1
ATOM 655 N N . TYR A 1 88 ? -14.532 6.350 -0.288 1.00 96.75 88 TYR A N 1
ATOM 656 C CA . TYR A 1 88 ? -13.279 6.352 -1.051 1.00 96.75 88 TYR A CA 1
ATOM 657 C C . TYR A 1 88 ? -13.143 5.131 -1.965 1.00 96.75 88 TYR A C 1
ATOM 659 O O . TYR A 1 88 ? -12.823 5.306 -3.134 1.00 96.75 88 TYR A O 1
ATOM 667 N N . VAL A 1 89 ? -13.429 3.916 -1.481 1.00 94.44 89 VAL A N 1
ATOM 668 C CA . VAL A 1 89 ? -13.378 2.701 -2.322 1.00 94.44 89 VAL A CA 1
ATOM 669 C C . VAL A 1 89 ? -14.323 2.808 -3.515 1.00 94.44 89 VAL A C 1
ATOM 671 O O . VAL A 1 89 ? -13.938 2.466 -4.626 1.00 94.44 89 VAL A O 1
ATOM 674 N N . LYS A 1 90 ? -15.544 3.304 -3.295 1.00 94.00 90 LYS A N 1
ATOM 675 C CA . LYS A 1 90 ? -16.532 3.477 -4.369 1.00 94.00 90 LYS A CA 1
ATOM 676 C C . LYS A 1 90 ? -16.078 4.503 -5.400 1.00 94.00 90 LYS A C 1
ATOM 678 O O . LYS A 1 90 ? -16.283 4.300 -6.587 1.00 94.00 90 LYS A O 1
ATOM 683 N N . GLU A 1 91 ? -15.491 5.612 -4.955 1.00 94.88 91 GLU A N 1
ATOM 684 C CA . GLU A 1 91 ? -15.004 6.646 -5.871 1.00 94.88 91 GLU A CA 1
ATOM 685 C C . GLU A 1 91 ? -13.712 6.218 -6.584 1.00 94.88 91 GLU A C 1
ATOM 687 O O . GLU A 1 91 ? -13.467 6.662 -7.697 1.00 94.88 91 GLU A O 1
ATOM 692 N N . TYR A 1 92 ? -12.897 5.361 -5.964 1.00 92.88 92 TYR A N 1
ATOM 693 C CA . TYR A 1 92 ? -11.720 4.759 -6.591 1.00 92.88 92 TYR A CA 1
ATOM 694 C C . TYR A 1 92 ? -12.118 3.902 -7.798 1.00 92.88 92 TYR A C 1
ATOM 696 O O . TYR A 1 92 ? -11.650 4.179 -8.896 1.00 92.88 92 TYR A O 1
ATOM 704 N N . ASP A 1 93 ? -13.056 2.975 -7.580 1.00 90.62 93 ASP A N 1
ATOM 705 C CA . ASP A 1 93 ? -13.657 2.087 -8.589 1.00 90.62 93 ASP A CA 1
ATOM 706 C C . ASP A 1 93 ? -14.388 2.886 -9.683 1.00 90.62 93 ASP A C 1
ATOM 708 O O . ASP A 1 93 ? -14.140 2.742 -10.868 1.00 90.62 93 ASP A O 1
ATOM 712 N N . LYS A 1 94 ? -15.227 3.857 -9.300 1.00 92.38 94 LYS A N 1
ATOM 713 C CA . LYS A 1 94 ? -15.973 4.696 -10.258 1.00 92.38 94 LYS A CA 1
ATOM 714 C C . LYS A 1 94 ? -15.081 5.514 -11.204 1.00 92.38 94 LYS A C 1
ATOM 716 O O . LYS A 1 94 ? -15.556 5.977 -12.240 1.00 92.38 94 LYS A O 1
ATOM 721 N N . ARG A 1 95 ? -13.849 5.815 -10.793 1.00 90.31 95 ARG A N 1
ATOM 722 C CA . ARG A 1 95 ? -12.906 6.631 -11.567 1.00 90.31 95 ARG A CA 1
ATOM 723 C C . ARG A 1 95 ? -11.851 5.790 -12.280 1.00 90.31 95 ARG A C 1
ATOM 725 O O . ARG A 1 95 ? -10.879 6.381 -12.752 1.00 90.31 95 ARG A O 1
ATOM 732 N N . ASP A 1 96 ? -12.029 4.471 -12.300 1.00 89.44 96 ASP A N 1
ATOM 733 C CA . ASP A 1 96 ? -11.140 3.509 -12.945 1.00 89.44 96 ASP A CA 1
ATOM 734 C C . ASP A 1 96 ? -9.676 3.697 -12.494 1.00 89.44 96 ASP A C 1
ATOM 736 O O . ASP A 1 96 ? -8.724 3.568 -13.266 1.00 89.44 96 ASP A O 1
ATOM 740 N N . VAL A 1 97 ? -9.456 4.075 -11.223 1.00 87.06 97 VAL A N 1
ATOM 741 C CA . VAL A 1 97 ? -8.091 4.327 -10.724 1.00 87.06 97 VAL A CA 1
ATOM 742 C C . VAL A 1 97 ? -7.308 3.015 -10.638 1.00 87.06 97 VAL A C 1
ATOM 744 O O . VAL A 1 97 ? -6.083 3.023 -10.645 1.00 87.06 97 VAL A O 1
ATOM 747 N N . GLU A 1 98 ? -7.986 1.878 -10.556 1.00 83.00 98 GLU A N 1
ATOM 748 C CA . GLU A 1 98 ? -7.400 0.544 -10.538 1.00 83.00 98 GLU A CA 1
ATOM 749 C C . GLU A 1 98 ? -6.746 0.114 -11.854 1.00 83.00 98 GLU A C 1
ATOM 751 O O . GLU A 1 98 ? -5.897 -0.783 -11.803 1.00 83.00 98 GLU A O 1
ATOM 756 N N . ASP A 1 99 ? -7.094 0.748 -12.981 1.00 82.94 99 ASP A N 1
ATOM 757 C CA . ASP A 1 99 ? -6.669 0.354 -14.333 1.00 82.94 99 ASP A CA 1
ATOM 758 C C . ASP A 1 99 ? -5.145 0.319 -14.489 1.00 82.94 99 ASP A C 1
ATOM 760 O O . ASP A 1 99 ? -4.577 -0.531 -15.185 1.00 82.94 99 ASP A O 1
ATOM 764 N N . GLU A 1 100 ? -4.465 1.222 -13.788 1.00 78.56 100 GLU A N 1
ATOM 765 C CA . GLU A 1 100 ? -3.016 1.311 -13.763 1.00 78.56 100 GLU A CA 1
ATOM 766 C C . GLU A 1 100 ? -2.467 0.692 -12.473 1.00 78.56 100 GLU A C 1
ATOM 768 O O . GLU A 1 100 ? -2.893 0.978 -11.349 1.00 78.56 100 GLU A O 1
ATOM 773 N N . TYR A 1 101 ? -1.436 -0.140 -12.598 1.00 80.62 101 TYR A N 1
ATOM 774 C CA . TYR A 1 101 ? -0.619 -0.498 -11.443 1.00 80.62 101 TYR A CA 1
ATOM 775 C C . TYR A 1 101 ? 0.835 -0.628 -11.728 1.00 80.62 101 TYR A C 1
ATOM 777 O O . TYR A 1 101 ? 1.301 -0.844 -12.835 1.00 80.62 101 TYR A O 1
ATOM 785 N N . GLY A 1 102 ? 1.545 -0.435 -10.643 1.00 77.50 102 GLY A N 1
ATOM 786 C CA . GLY A 1 102 ? 2.971 -0.388 -10.543 1.00 77.50 102 GLY A CA 1
ATOM 787 C C . GLY A 1 102 ? 3.248 0.394 -9.282 1.00 77.50 102 GLY A C 1
ATOM 788 O O . GLY A 1 102 ? 2.394 0.556 -8.406 1.00 77.50 102 GLY A O 1
ATOM 789 N N . PHE A 1 103 ? 4.433 0.948 -9.202 1.00 76.81 103 PHE A N 1
ATOM 790 C CA . PHE A 1 103 ? 4.706 1.942 -8.188 1.00 76.81 103 PHE A CA 1
ATOM 791 C C . PHE A 1 103 ? 4.136 3.268 -8.699 1.00 76.81 103 PHE A C 1
ATOM 793 O O . PHE A 1 103 ? 4.794 3.965 -9.440 1.00 76.81 103 PHE A O 1
ATOM 800 N N . VAL A 1 104 ? 2.873 3.571 -8.400 1.00 79.00 104 VAL A N 1
ATOM 801 C CA . VAL A 1 104 ? 2.151 4.796 -8.821 1.00 79.00 104 VAL A CA 1
ATOM 802 C C . VAL A 1 104 ? 1.291 5.314 -7.667 1.00 79.00 104 VAL A C 1
ATOM 804 O O . VAL A 1 104 ? 1.180 4.648 -6.630 1.00 79.00 104 VAL A O 1
ATOM 807 N N . ARG A 1 105 ? 0.759 6.538 -7.787 1.00 86.31 105 ARG A N 1
ATOM 808 C CA . ARG A 1 105 ? 0.134 7.256 -6.669 1.00 86.31 105 ARG A CA 1
ATOM 809 C C . ARG A 1 105 ? -1.405 7.192 -6.737 1.00 86.31 105 ARG A C 1
ATOM 811 O O . ARG A 1 105 ? -2.016 7.933 -7.513 1.00 86.31 105 ARG A O 1
ATOM 818 N N . PRO A 1 106 ? -2.069 6.439 -5.835 1.00 89.56 106 PRO A N 1
ATOM 819 C CA . PRO A 1 106 ? -3.527 6.274 -5.876 1.00 89.56 106 PRO A CA 1
ATOM 820 C C . PRO A 1 106 ? -4.279 7.590 -5.662 1.00 89.56 106 PRO A C 1
ATOM 822 O O . PRO A 1 106 ? -5.253 7.877 -6.349 1.00 89.56 106 PRO A O 1
ATOM 825 N N . LEU A 1 107 ? -3.799 8.445 -4.751 1.00 91.12 107 LEU A N 1
ATOM 826 C CA . LEU A 1 107 ? -4.437 9.734 -4.446 1.00 91.12 107 LEU A CA 1
ATOM 827 C C . LEU A 1 107 ? -4.264 10.787 -5.558 1.00 91.12 107 LEU A C 1
ATOM 829 O O . LEU A 1 107 ? -4.819 11.878 -5.444 1.00 91.12 107 LEU A O 1
ATOM 833 N N . TYR A 1 108 ? -3.512 10.474 -6.616 1.00 89.19 108 TYR A N 1
ATOM 834 C CA . TYR A 1 108 ? -3.350 11.294 -7.823 1.00 89.19 108 TYR A CA 1
ATOM 835 C C . TYR A 1 108 ? -4.013 10.652 -9.046 1.00 89.19 108 TYR A C 1
ATOM 837 O O . TYR A 1 108 ? -3.865 11.157 -10.147 1.00 89.19 108 TYR A O 1
ATOM 845 N N . GLN A 1 109 ? -4.776 9.568 -8.868 1.00 87.56 109 GLN A N 1
ATOM 846 C CA . GLN A 1 109 ? -5.458 8.875 -9.968 1.00 87.56 109 GLN A CA 1
ATOM 847 C C . GLN A 1 109 ? -4.507 8.285 -11.024 1.00 87.56 109 GLN A C 1
ATOM 849 O O . GLN A 1 109 ? -4.858 8.181 -12.191 1.00 87.56 109 GLN A O 1
ATOM 854 N N . GLU A 1 110 ? -3.289 7.915 -10.630 1.00 84.25 110 GLU A N 1
ATOM 855 C CA . GLU A 1 110 ? -2.275 7.379 -11.553 1.00 84.25 110 GLU A CA 1
ATOM 856 C C . GLU A 1 110 ? -2.234 5.849 -11.597 1.00 84.25 110 GLU A C 1
ATOM 858 O O . GLU A 1 110 ? -1.335 5.280 -12.212 1.00 84.25 110 GLU A O 1
ATOM 863 N N . GLY A 1 111 ? -3.122 5.179 -10.865 1.00 84.69 111 GLY A N 1
ATOM 864 C CA . GLY A 1 111 ? -2.951 3.774 -10.524 1.00 84.69 111 GLY A CA 1
ATOM 865 C C . GLY A 1 111 ? -2.418 3.540 -9.123 1.00 84.69 111 GLY A C 1
ATOM 866 O O . GLY A 1 111 ? -2.176 4.480 -8.357 1.00 84.69 111 GLY A O 1
ATOM 867 N N . SER A 1 112 ? -2.212 2.269 -8.764 1.00 84.88 112 SER A N 1
ATOM 868 C CA . SER A 1 112 ? -1.550 1.933 -7.498 1.00 84.88 112 SER A CA 1
ATOM 869 C C . SER A 1 112 ? -1.102 0.476 -7.343 1.00 84.88 112 SER A C 1
ATOM 871 O O . SER A 1 112 ? -1.841 -0.473 -7.536 1.00 84.88 112 SER A O 1
ATOM 873 N N . GLY A 1 113 ? 0.119 0.249 -6.876 1.00 87.06 113 GLY A N 1
ATOM 874 C CA . GLY A 1 113 ? 0.528 -1.087 -6.441 1.00 87.06 113 GLY A CA 1
ATOM 875 C C . GLY A 1 113 ? -0.230 -1.510 -5.180 1.00 87.06 113 GLY A C 1
ATOM 876 O O . GLY A 1 113 ? -0.647 -0.666 -4.389 1.00 87.06 113 GLY A O 1
ATOM 877 N N . CYS A 1 114 ? -0.332 -2.816 -4.916 1.00 88.50 114 CYS A N 1
ATOM 878 C CA . CYS A 1 114 ? -1.100 -3.329 -3.772 1.00 88.50 114 CYS A CA 1
ATOM 879 C C . CYS A 1 114 ? -0.762 -2.650 -2.424 1.00 88.50 114 CYS A C 1
ATOM 881 O O . CYS A 1 114 ? -1.645 -2.412 -1.601 1.00 88.50 114 CYS A O 1
ATOM 883 N N . SER A 1 115 ? 0.513 -2.318 -2.195 1.00 91.94 115 SER A N 1
ATOM 884 C CA . SER A 1 115 ? 0.959 -1.599 -0.999 1.00 91.94 115 SER A CA 1
ATOM 885 C C . SER A 1 115 ? 0.582 -0.121 -1.028 1.00 91.94 115 SER A C 1
ATOM 887 O O . SER A 1 115 ? 0.093 0.391 -0.029 1.00 91.94 115 SER A O 1
ATOM 889 N N . ALA A 1 116 ? 0.758 0.570 -2.160 1.00 91.88 116 ALA A N 1
ATOM 890 C CA . ALA A 1 116 ? 0.375 1.977 -2.290 1.00 91.88 116 ALA A CA 1
ATOM 891 C C . ALA A 1 116 ? -1.131 2.168 -2.054 1.00 91.88 116 ALA A C 1
ATOM 893 O O . ALA A 1 116 ? -1.522 3.123 -1.380 1.00 91.88 116 ALA A O 1
ATOM 894 N N . PHE A 1 117 ? -1.940 1.208 -2.509 1.00 93.25 117 PHE A N 1
ATOM 895 C CA . PHE A 1 117 ? -3.378 1.159 -2.275 1.00 93.25 117 PHE A CA 1
ATOM 896 C C . PHE A 1 117 ? -3.669 1.131 -0.781 1.00 93.25 117 PHE A C 1
ATOM 898 O O . PHE A 1 117 ? -4.342 2.011 -0.265 1.00 93.25 117 PHE A O 1
ATOM 905 N N . GLY A 1 118 ? -3.093 0.180 -0.043 1.00 94.81 118 GLY A N 1
ATOM 906 C CA . GLY A 1 118 ? -3.295 0.111 1.404 1.00 94.81 118 GLY A CA 1
ATOM 907 C C . GLY A 1 118 ? -2.797 1.355 2.148 1.00 94.81 118 GLY A C 1
ATOM 908 O O . GLY A 1 118 ? -3.451 1.833 3.076 1.00 94.81 118 GLY A O 1
ATOM 909 N N . MET A 1 119 ? -1.682 1.938 1.703 1.00 95.06 119 MET A N 1
ATOM 910 C CA . MET A 1 119 ? -1.145 3.168 2.288 1.00 95.06 119 MET A CA 1
ATOM 911 C C . MET A 1 119 ? -2.034 4.389 2.044 1.00 95.06 119 MET A C 1
ATOM 913 O O . MET A 1 119 ? -2.046 5.300 2.872 1.00 95.06 119 MET A O 1
ATOM 917 N N . SER A 1 120 ? -2.821 4.419 0.966 1.00 95.19 120 SER A N 1
ATOM 918 C CA . SER A 1 120 ? -3.754 5.519 0.712 1.00 95.19 120 SER A CA 1
ATOM 919 C C . SER A 1 120 ? -4.826 5.617 1.802 1.00 95.19 120 SER A C 1
ATOM 921 O O . SER A 1 120 ? -5.147 6.724 2.231 1.00 95.19 120 SER A O 1
ATOM 923 N N . PHE A 1 121 ? -5.311 4.482 2.322 1.00 96.88 121 PHE A N 1
ATOM 924 C CA . PHE A 1 121 ? -6.261 4.447 3.440 1.00 96.88 121 PHE A CA 1
ATOM 925 C C . PHE A 1 121 ? -5.634 5.017 4.706 1.00 96.88 121 PHE A C 1
ATOM 927 O O . PHE A 1 121 ? -6.241 5.860 5.364 1.00 96.88 121 PHE A O 1
ATOM 934 N N . LEU A 1 122 ? -4.406 4.597 5.027 1.00 96.25 122 LEU A N 1
ATOM 935 C CA . LEU A 1 122 ? -3.703 5.090 6.211 1.00 96.25 122 LEU A CA 1
ATOM 936 C C . LEU A 1 122 ? -3.459 6.600 6.123 1.00 96.25 122 LEU A C 1
ATOM 938 O O . LEU A 1 122 ? -3.657 7.311 7.106 1.00 96.25 122 LEU A O 1
ATOM 942 N N . ARG A 1 123 ? -3.096 7.112 4.941 1.00 95.19 123 ARG A N 1
ATOM 943 C CA . ARG A 1 123 ? -2.938 8.555 4.703 1.00 95.19 123 ARG A CA 1
ATOM 944 C C . ARG A 1 123 ? -4.252 9.307 4.870 1.00 95.19 123 ARG A C 1
ATOM 946 O O . ARG A 1 123 ? -4.291 10.297 5.595 1.00 95.19 123 ARG A O 1
ATOM 953 N N . LEU A 1 124 ? -5.321 8.842 4.226 1.00 96.81 124 LEU A N 1
ATOM 954 C CA . LEU A 1 124 ? -6.621 9.506 4.281 1.00 96.81 124 LEU A CA 1
ATOM 955 C C . LEU A 1 124 ? -7.192 9.532 5.703 1.00 96.81 124 LEU A C 1
ATOM 957 O O 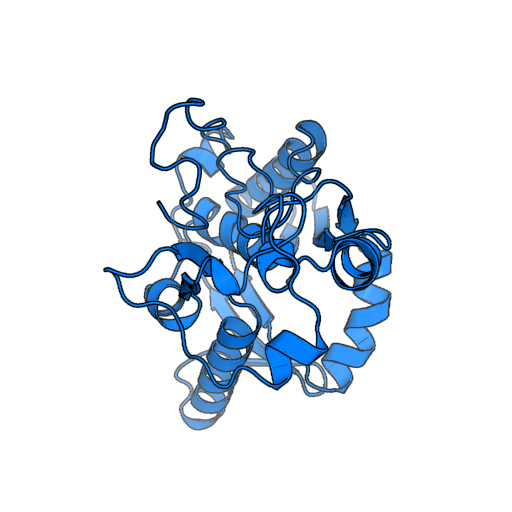. LEU A 1 124 ? -7.720 10.558 6.130 1.00 96.81 124 LEU A O 1
ATOM 961 N N . ALA A 1 125 ? -7.043 8.436 6.444 1.00 97.06 125 ALA A N 1
ATOM 962 C CA . ALA A 1 125 ? -7.542 8.294 7.806 1.00 97.06 125 ALA A CA 1
ATOM 963 C C . ALA A 1 125 ? -6.641 8.926 8.882 1.00 97.06 125 ALA A C 1
ATOM 965 O O . ALA A 1 125 ? -6.999 8.886 10.055 1.00 97.06 125 ALA A O 1
ATOM 966 N N . GLY A 1 126 ? -5.488 9.501 8.516 1.00 95.81 126 GLY A N 1
ATOM 967 C CA . GLY A 1 126 ? -4.560 10.087 9.491 1.00 95.81 126 GLY A CA 1
ATOM 968 C C . GLY A 1 126 ? -3.881 9.044 10.391 1.00 95.81 126 GLY A C 1
ATOM 969 O O . GLY A 1 126 ? -3.603 9.311 11.556 1.00 95.81 126 GLY A O 1
ATOM 970 N N . LEU A 1 127 ? -3.632 7.841 9.865 1.00 96.31 127 LEU A N 1
ATOM 971 C CA . LEU A 1 127 ? -3.085 6.683 10.592 1.00 96.31 127 LEU A CA 1
ATOM 972 C C . LEU A 1 127 ? -1.613 6.397 10.267 1.00 96.31 127 LEU A C 1
ATOM 974 O O . LEU A 1 127 ? -1.072 5.371 10.681 1.00 96.31 127 LEU A O 1
ATOM 978 N N . MET A 1 128 ? -0.976 7.278 9.497 1.00 93.62 128 MET A N 1
ATOM 979 C CA . MET A 1 128 ? 0.440 7.175 9.166 1.00 93.62 128 MET A CA 1
ATOM 980 C C . MET A 1 128 ? 1.290 7.376 10.417 1.00 93.62 128 MET A C 1
ATOM 982 O O . MET A 1 128 ? 1.248 8.435 11.038 1.00 93.62 128 MET A O 1
ATOM 986 N N . GLU A 1 129 ? 2.100 6.377 10.749 1.00 91.31 129 GLU A N 1
ATOM 987 C CA . GLU A 1 129 ? 3.068 6.464 11.840 1.00 91.31 129 GLU A CA 1
ATOM 988 C C . GLU A 1 129 ? 4.470 6.767 11.292 1.00 91.31 129 GLU A C 1
ATOM 990 O O . GLU A 1 129 ? 4.815 6.281 10.207 1.00 91.31 129 GLU A O 1
ATOM 995 N N . PRO A 1 130 ? 5.327 7.495 12.036 1.00 91.25 130 PRO A N 1
ATOM 996 C CA . PRO A 1 130 ? 6.665 7.863 11.566 1.00 91.25 130 PRO A CA 1
ATOM 997 C C . PRO A 1 130 ? 7.506 6.674 11.084 1.00 91.25 130 PRO A C 1
ATOM 999 O O . PRO A 1 130 ? 8.168 6.758 10.049 1.00 91.25 130 PRO A O 1
ATOM 1002 N N . TYR A 1 131 ? 7.432 5.538 11.785 1.00 92.00 131 TYR A N 1
ATOM 1003 C CA . TYR A 1 131 ? 8.211 4.350 11.436 1.00 92.00 131 TYR A CA 1
ATOM 1004 C C . TYR A 1 131 ? 7.831 3.763 10.075 1.00 92.00 131 TYR A C 1
ATOM 1006 O O . TYR A 1 131 ? 8.683 3.201 9.396 1.00 92.00 131 TYR A O 1
ATOM 1014 N N . MET A 1 132 ? 6.569 3.899 9.652 1.00 93.81 132 MET A N 1
ATOM 1015 C CA . MET A 1 132 ? 6.128 3.373 8.359 1.00 93.81 132 MET A CA 1
ATOM 1016 C C . MET A 1 132 ? 6.901 4.061 7.245 1.00 93.81 132 MET A C 1
ATOM 1018 O O . MET A 1 132 ? 7.375 3.412 6.320 1.00 93.81 132 MET A O 1
ATOM 1022 N N . GLY A 1 133 ? 7.095 5.376 7.370 1.00 89.81 133 GLY A N 1
ATOM 1023 C CA . GLY A 1 133 ? 7.836 6.137 6.380 1.00 89.81 133 GLY A CA 1
ATOM 1024 C C . GLY A 1 133 ? 9.326 5.805 6.321 1.00 89.81 133 GLY A C 1
ATOM 1025 O O . GLY A 1 133 ? 9.937 5.996 5.278 1.00 89.81 133 GLY A O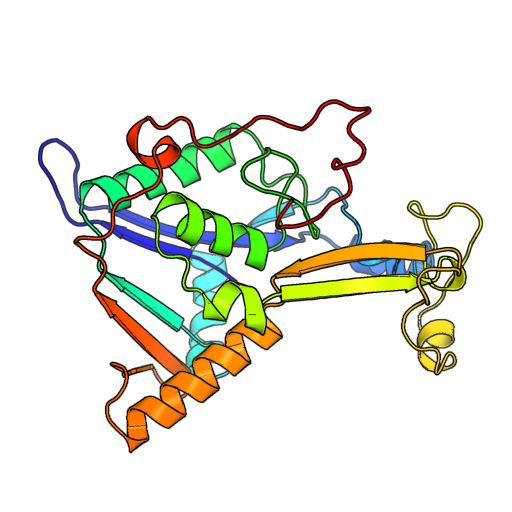 1
ATOM 1026 N N . GLN A 1 134 ? 9.899 5.301 7.411 1.00 89.88 134 GLN A N 1
ATOM 1027 C CA . GLN A 1 134 ? 11.321 4.965 7.497 1.00 89.88 134 GLN A CA 1
ATOM 1028 C C . GLN A 1 134 ? 11.600 3.513 7.107 1.00 89.88 134 GLN A C 1
ATOM 1030 O O . GLN A 1 134 ? 12.637 3.217 6.526 1.00 89.88 134 GLN A O 1
ATOM 1035 N N . GLU A 1 135 ? 10.681 2.604 7.429 1.00 94.56 135 GLU A N 1
ATOM 1036 C CA . GLU A 1 135 ? 10.926 1.168 7.333 1.00 94.56 135 GLU A CA 1
ATOM 1037 C C . GLU A 1 135 ? 10.207 0.500 6.172 1.00 94.56 135 GLU A C 1
ATOM 1039 O O . GLU A 1 135 ? 10.653 -0.547 5.726 1.00 94.56 135 GLU A O 1
ATOM 1044 N N . TRP A 1 136 ? 9.074 1.035 5.711 1.00 94.62 136 TRP A N 1
ATOM 1045 C CA . TRP A 1 136 ? 8.254 0.365 4.694 1.00 94.62 136 TRP A CA 1
ATOM 1046 C C . TRP A 1 136 ? 8.561 0.840 3.279 1.00 94.62 136 TRP A C 1
ATOM 1048 O O . TRP A 1 136 ? 7.993 0.315 2.320 1.00 94.62 136 TRP A O 1
ATOM 1058 N N . LYS A 1 137 ? 9.426 1.845 3.149 1.00 91.38 137 LYS A N 1
ATOM 1059 C CA . LYS A 1 137 ? 9.769 2.458 1.874 1.00 91.38 137 LYS A CA 1
ATOM 1060 C C . LYS A 1 137 ? 11.025 1.849 1.279 1.00 91.38 137 LYS A C 1
ATOM 1062 O O . LYS A 1 137 ? 11.944 1.460 1.993 1.00 91.38 137 LYS A O 1
ATOM 1067 N N . PHE A 1 138 ? 11.083 1.861 -0.042 1.00 88.75 138 PHE A N 1
ATOM 1068 C CA . PHE A 1 138 ? 12.320 1.693 -0.787 1.00 88.75 138 PHE A CA 1
ATOM 1069 C C . PHE A 1 138 ? 12.488 2.855 -1.766 1.00 88.75 138 PHE A C 1
ATOM 1071 O O . PHE A 1 138 ? 11.509 3.466 -2.198 1.00 88.75 138 PHE A O 1
ATOM 1078 N N . ASP A 1 139 ? 13.737 3.141 -2.112 1.00 88.44 139 ASP A N 1
ATOM 1079 C CA . ASP A 1 139 ? 14.120 4.124 -3.119 1.00 88.44 139 ASP A CA 1
ATOM 1080 C C . ASP A 1 139 ? 15.406 3.634 -3.781 1.00 88.44 139 ASP A C 1
ATOM 1082 O O . ASP A 1 139 ? 16.459 3.544 -3.143 1.00 88.44 139 ASP A O 1
ATOM 1086 N N . VAL A 1 140 ? 15.297 3.222 -5.040 1.00 89.44 140 VAL A N 1
ATOM 1087 C CA . VAL A 1 140 ? 16.385 2.598 -5.788 1.00 89.44 140 VAL A CA 1
ATOM 1088 C C . VAL A 1 140 ? 16.579 3.281 -7.132 1.00 89.44 140 VAL A C 1
ATOM 1090 O O . VAL A 1 140 ? 15.642 3.754 -7.772 1.00 89.44 140 VAL A O 1
ATOM 1093 N N . ARG A 1 141 ? 17.831 3.301 -7.587 1.00 90.50 141 ARG A N 1
ATOM 1094 C CA . ARG A 1 141 ? 18.204 3.744 -8.931 1.00 90.50 141 ARG A CA 1
ATOM 1095 C C . ARG A 1 141 ? 18.453 2.509 -9.775 1.00 90.50 141 ARG A C 1
ATOM 1097 O O . ARG A 1 141 ? 19.449 1.813 -9.585 1.00 90.50 141 ARG A O 1
ATOM 1104 N N . ILE A 1 142 ? 17.531 2.215 -10.676 1.00 89.75 142 ILE A N 1
ATOM 1105 C CA . ILE A 1 142 ? 17.621 1.075 -11.578 1.00 89.75 142 ILE A CA 1
ATOM 1106 C C . ILE A 1 142 ? 18.512 1.486 -12.757 1.00 89.75 142 ILE A C 1
ATOM 1108 O O . ILE A 1 142 ? 18.140 2.401 -13.494 1.00 89.75 142 ILE A O 1
ATOM 1112 N N . PRO A 1 143 ? 19.682 0.850 -12.959 1.00 91.31 143 PRO A N 1
ATOM 1113 C CA . PRO A 1 143 ? 20.540 1.152 -14.100 1.00 91.31 143 PRO A CA 1
ATOM 1114 C C . PRO A 1 143 ? 19.781 0.954 -15.416 1.00 91.31 143 PRO A C 1
ATOM 1116 O O . PRO A 1 143 ? 19.161 -0.094 -15.602 1.00 91.31 143 PRO A O 1
ATOM 1119 N N . MET A 1 144 ? 19.897 1.893 -16.363 1.00 89.94 144 MET A N 1
ATOM 1120 C CA . MET A 1 144 ? 19.232 1.780 -17.678 1.00 89.94 144 MET A CA 1
ATOM 1121 C C . MET A 1 144 ? 19.589 0.482 -18.417 1.00 89.94 144 MET A C 1
ATOM 1123 O O . MET A 1 144 ? 18.784 -0.054 -19.172 1.00 89.94 144 MET A O 1
ATOM 1127 N N . THR A 1 145 ? 20.774 -0.075 -18.155 1.00 90.69 145 THR A N 1
ATOM 1128 C CA . THR A 1 145 ? 21.243 -1.345 -18.730 1.00 90.69 145 THR A CA 1
ATOM 1129 C C . THR A 1 145 ? 20.440 -2.567 -18.280 1.00 90.69 145 THR A C 1
ATOM 1131 O O . THR A 1 145 ? 20.489 -3.593 -18.959 1.00 90.69 145 THR A O 1
ATOM 1134 N N . LEU A 1 146 ? 19.699 -2.468 -17.170 1.00 91.00 146 LEU A N 1
ATOM 1135 C CA . LEU A 1 146 ? 18.825 -3.518 -16.638 1.00 91.00 146 LEU A CA 1
ATOM 1136 C C . LEU A 1 146 ? 17.346 -3.313 -17.000 1.00 91.00 146 LEU A C 1
ATOM 1138 O O . LEU A 1 146 ? 16.517 -4.149 -16.647 1.00 91.00 146 LEU A O 1
ATOM 1142 N N . ILE A 1 147 ? 17.016 -2.225 -17.696 1.00 89.12 147 ILE A N 1
ATOM 1143 C CA . ILE A 1 147 ? 15.654 -1.871 -18.103 1.00 89.12 147 ILE A CA 1
ATOM 1144 C C . ILE A 1 147 ? 15.541 -2.125 -19.599 1.00 89.12 147 ILE A C 1
ATOM 1146 O O . ILE A 1 147 ? 16.304 -1.543 -20.366 1.00 89.12 147 ILE A O 1
ATOM 1150 N N . GLY A 1 148 ? 14.616 -2.986 -20.009 1.00 89.00 148 GLY A N 1
ATOM 1151 C CA . GLY A 1 148 ? 14.304 -3.261 -21.409 1.00 89.00 148 GLY A CA 1
ATOM 1152 C C . GLY A 1 148 ? 12.811 -3.137 -21.702 1.00 89.00 148 GLY A C 1
ATOM 1153 O O . GLY A 1 148 ? 12.050 -2.621 -20.882 1.00 89.00 148 GLY A O 1
ATOM 1154 N N . GLY A 1 149 ? 12.387 -3.659 -22.852 1.00 85.44 149 GLY A N 1
ATOM 1155 C CA . GLY A 1 149 ? 10.981 -3.656 -23.266 1.00 85.44 149 GLY A CA 1
ATOM 1156 C C . GLY A 1 149 ? 10.472 -2.255 -23.609 1.00 85.44 149 GLY A C 1
ATOM 1157 O O . GLY A 1 149 ? 11.239 -1.379 -24.015 1.00 85.44 149 GLY A O 1
ATOM 1158 N N . THR A 1 150 ? 9.171 -2.027 -23.439 1.00 82.44 150 THR A N 1
ATOM 1159 C CA . THR A 1 150 ? 8.526 -0.737 -23.755 1.00 82.44 150 THR A CA 1
ATOM 1160 C C . THR A 1 150 ? 9.081 0.436 -22.944 1.00 82.44 150 THR A C 1
ATOM 1162 O O . THR A 1 150 ? 9.106 1.562 -23.437 1.00 82.44 150 THR A O 1
ATOM 1165 N N . THR A 1 151 ? 9.581 0.184 -21.731 1.00 82.00 151 THR A N 1
ATOM 1166 C CA . THR A 1 151 ? 10.172 1.211 -20.860 1.00 82.00 151 THR A CA 1
ATOM 1167 C C . THR A 1 151 ? 11.528 1.718 -21.362 1.00 82.00 151 THR A C 1
ATOM 1169 O O . THR A 1 151 ? 11.885 2.864 -21.100 1.00 82.00 151 THR A O 1
ATOM 1172 N N . ASN A 1 152 ? 12.294 0.893 -22.082 1.00 86.56 152 ASN A N 1
ATOM 1173 C CA . ASN A 1 152 ? 13.570 1.286 -22.684 1.00 86.56 152 ASN A CA 1
ATOM 1174 C C . ASN A 1 152 ? 13.732 0.620 -24.063 1.00 86.56 152 ASN A C 1
ATOM 1176 O O . ASN A 1 152 ? 14.429 -0.398 -24.185 1.00 86.56 152 ASN A O 1
ATOM 1180 N N . PRO A 1 153 ? 13.052 1.160 -25.095 1.00 85.00 153 PRO A N 1
ATOM 1181 C CA . PRO A 1 153 ? 13.010 0.552 -26.417 1.00 85.00 153 PRO A CA 1
ATOM 1182 C C . PRO A 1 153 ? 14.407 0.335 -27.004 1.00 85.00 153 PRO A C 1
ATOM 1184 O O . PRO A 1 153 ? 15.256 1.223 -26.979 1.00 85.00 153 PRO A O 1
ATOM 1187 N N . GLY A 1 154 ? 14.638 -0.856 -27.555 1.00 86.25 154 GLY A N 1
ATOM 1188 C CA . GLY A 1 154 ? 15.924 -1.240 -28.146 1.00 86.25 154 GLY A CA 1
ATOM 1189 C C . GLY A 1 154 ? 16.930 -1.855 -27.166 1.00 86.25 154 GLY A C 1
ATOM 1190 O O . GLY A 1 154 ? 17.942 -2.386 -27.618 1.00 86.25 154 GLY A O 1
ATOM 1191 N N . ASN A 1 155 ? 16.659 -1.860 -25.853 1.00 90.19 155 ASN A N 1
ATOM 1192 C CA . ASN A 1 155 ? 17.440 -2.645 -24.894 1.00 90.19 155 ASN A CA 1
ATOM 1193 C C . ASN A 1 155 ? 16.715 -3.950 -24.530 1.00 90.19 155 ASN A C 1
ATOM 1195 O O . ASN A 1 155 ? 15.583 -3.934 -24.050 1.00 90.19 155 ASN A O 1
ATOM 1199 N N . GLU A 1 156 ? 17.388 -5.089 -24.706 1.00 91.44 156 GLU A N 1
ATOM 1200 C CA . GLU A 1 156 ? 16.864 -6.408 -24.338 1.00 91.44 156 GLU A CA 1
ATOM 1201 C C . GLU A 1 156 ? 17.580 -6.966 -23.102 1.00 91.44 156 GLU A C 1
ATOM 1203 O O . GLU A 1 156 ? 18.802 -7.167 -23.079 1.00 91.44 156 GLU A O 1
ATOM 1208 N N . VAL A 1 157 ? 16.811 -7.275 -22.061 1.00 89.56 157 VAL A N 1
ATOM 1209 C CA . VAL A 1 157 ? 17.314 -7.776 -20.780 1.00 89.56 157 VAL A CA 1
ATOM 1210 C C . VAL A 1 157 ? 16.571 -9.054 -20.398 1.00 89.56 157 VAL A C 1
ATOM 1212 O O . VAL A 1 157 ? 15.465 -9.043 -19.863 1.00 89.56 157 VAL A O 1
ATOM 1215 N N . SER A 1 158 ? 17.198 -10.197 -20.675 1.00 88.06 158 SER A N 1
ATOM 1216 C CA . SER A 1 158 ? 16.649 -11.501 -20.300 1.00 88.06 158 SER A CA 1
ATOM 1217 C C . SER A 1 158 ? 16.797 -11.780 -18.801 1.00 88.06 158 SER A C 1
ATOM 1219 O O . SER A 1 158 ? 17.677 -11.244 -18.126 1.00 88.06 158 SER A O 1
ATOM 1221 N N . VAL A 1 159 ? 15.985 -12.705 -18.286 1.00 84.44 159 VAL A N 1
ATOM 1222 C CA . VAL A 1 159 ? 16.093 -13.195 -16.902 1.00 84.44 159 VAL A CA 1
ATOM 1223 C C . VAL A 1 159 ? 17.485 -13.763 -16.609 1.00 84.44 159 VAL A C 1
ATOM 1225 O O . VAL A 1 159 ? 18.071 -13.455 -15.576 1.00 84.44 159 VAL A O 1
ATOM 1228 N N . ALA A 1 160 ? 18.054 -14.540 -17.537 1.00 84.38 160 ALA A N 1
ATOM 1229 C CA . ALA A 1 160 ? 19.405 -15.082 -17.391 1.00 84.38 160 ALA A CA 1
ATOM 1230 C C . ALA A 1 160 ? 20.449 -13.966 -17.229 1.00 84.38 160 ALA A C 1
ATOM 1232 O O . ALA A 1 160 ? 21.319 -14.053 -16.364 1.00 84.38 160 ALA A O 1
ATOM 1233 N N . ARG A 1 161 ? 20.309 -12.877 -17.999 1.00 83.44 161 ARG A N 1
ATOM 1234 C CA . ARG A 1 161 ? 21.188 -11.708 -17.913 1.00 83.44 161 ARG A CA 1
ATOM 1235 C C . ARG A 1 161 ? 21.123 -11.053 -16.530 1.00 83.44 161 ARG A C 1
ATOM 1237 O O . ARG A 1 161 ? 22.175 -10.708 -15.998 1.00 83.44 161 ARG A O 1
ATOM 1244 N N . LEU A 1 162 ? 19.935 -10.947 -15.925 1.00 83.94 162 LEU A N 1
ATOM 1245 C CA . LEU A 1 162 ? 19.771 -10.424 -14.560 1.00 83.94 162 LEU A CA 1
ATOM 1246 C C . LEU A 1 162 ? 20.503 -11.277 -13.514 1.00 83.94 162 LEU A C 1
ATOM 1248 O O . LEU A 1 162 ? 21.146 -10.720 -12.634 1.00 83.94 162 LEU A O 1
ATOM 1252 N N . PHE A 1 163 ? 20.458 -12.607 -13.628 1.00 78.00 163 PHE A N 1
ATOM 1253 C CA . PHE A 1 163 ? 21.148 -13.501 -12.688 1.00 78.00 163 PHE A CA 1
ATOM 1254 C C . PHE A 1 163 ? 22.672 -13.487 -12.842 1.00 78.00 163 PHE A C 1
ATOM 1256 O O . PHE A 1 163 ? 23.390 -13.644 -11.859 1.00 78.00 163 PHE A O 1
ATOM 1263 N N . THR A 1 164 ? 23.178 -13.291 -14.061 1.00 74.44 164 THR A N 1
ATOM 1264 C CA . THR A 1 164 ? 24.627 -13.199 -14.316 1.00 74.44 164 THR A CA 1
ATOM 1265 C C . THR A 1 164 ? 25.212 -11.828 -13.978 1.00 74.44 164 THR A C 1
ATOM 1267 O O . THR A 1 164 ? 26.413 -11.702 -13.744 1.00 74.44 164 THR A O 1
ATOM 1270 N N . LEU A 1 165 ? 24.376 -10.788 -13.944 1.00 69.00 165 LEU A N 1
ATOM 1271 C CA . LEU A 1 165 ? 24.781 -9.447 -13.552 1.00 69.00 165 LEU A CA 1
ATOM 1272 C C . LEU A 1 165 ? 24.737 -9.341 -12.026 1.00 69.00 165 LEU A C 1
ATOM 1274 O O . LEU A 1 165 ? 23.728 -8.959 -11.449 1.00 69.00 165 LEU A O 1
ATOM 1278 N N . GLY A 1 166 ? 25.870 -9.590 -11.367 1.00 65.81 166 GLY A N 1
ATOM 1279 C CA . GLY A 1 166 ? 26.081 -9.263 -9.946 1.00 65.81 166 GLY A CA 1
ATOM 1280 C C . GLY A 1 166 ? 26.160 -7.753 -9.663 1.00 65.81 166 GLY A C 1
ATOM 1281 O O . GLY A 1 166 ? 26.888 -7.328 -8.768 1.00 65.81 166 GLY A O 1
ATOM 1282 N N . ARG A 1 167 ? 25.489 -6.923 -10.470 1.00 73.31 167 ARG A N 1
ATOM 1283 C CA . ARG A 1 167 ? 25.557 -5.462 -10.396 1.00 73.31 167 ARG A CA 1
ATOM 1284 C C . ARG A 1 167 ? 24.559 -4.952 -9.358 1.00 73.31 167 ARG A C 1
ATOM 1286 O O . ARG A 1 167 ? 23.398 -5.345 -9.368 1.00 73.31 167 ARG A O 1
ATOM 1293 N N . GLY A 1 168 ? 25.016 -4.049 -8.494 1.00 81.88 168 GLY A N 1
ATOM 1294 C CA . GLY A 1 168 ? 24.146 -3.313 -7.579 1.00 81.88 168 GLY A CA 1
ATOM 1295 C C . GLY A 1 168 ? 23.307 -2.236 -8.278 1.00 81.88 168 GLY A C 1
ATOM 1296 O O . GLY A 1 168 ? 23.324 -2.087 -9.502 1.00 81.88 168 GLY A O 1
ATOM 1297 N N . TRP A 1 169 ? 22.584 -1.459 -7.474 1.00 90.69 169 TRP A N 1
ATOM 1298 C CA . TRP A 1 169 ? 21.867 -0.270 -7.937 1.00 90.69 169 TRP A CA 1
ATOM 1299 C C . TRP A 1 169 ? 22.817 0.768 -8.544 1.00 90.69 169 TRP A C 1
ATOM 1301 O O . TRP A 1 169 ? 23.994 0.825 -8.187 1.00 90.69 169 TRP A O 1
ATOM 1311 N N . ALA A 1 170 ? 22.295 1.592 -9.452 1.00 90.88 170 ALA A N 1
ATOM 1312 C CA . ALA A 1 170 ? 23.068 2.647 -10.090 1.00 90.88 170 ALA A CA 1
ATOM 1313 C C . ALA A 1 170 ? 23.475 3.740 -9.090 1.00 90.88 170 ALA A C 1
ATOM 1315 O O . ALA A 1 170 ? 22.728 4.081 -8.164 1.00 90.88 170 ALA A O 1
ATOM 1316 N N . SER A 1 171 ? 24.644 4.336 -9.310 1.00 90.50 171 SER A N 1
ATOM 1317 C CA . SER A 1 171 ? 25.032 5.568 -8.625 1.00 90.50 171 SER A CA 1
ATOM 1318 C C . SER A 1 171 ? 24.230 6.771 -9.166 1.00 90.50 171 SER A C 1
ATOM 1320 O O . SER A 1 171 ? 23.643 6.692 -10.249 1.00 90.50 171 SER A O 1
ATOM 1322 N N . PRO A 1 172 ? 24.209 7.920 -8.462 1.00 87.94 172 PRO A N 1
ATOM 1323 C CA . PRO A 1 172 ? 23.540 9.125 -8.956 1.00 87.94 172 PRO A CA 1
ATOM 1324 C C . PRO A 1 172 ? 24.080 9.664 -10.291 1.00 87.94 172 PRO A C 1
ATOM 1326 O O . PRO A 1 172 ? 23.365 10.402 -10.961 1.00 87.94 172 PRO A O 1
ATOM 1329 N N . THR A 1 173 ? 25.320 9.331 -10.669 1.00 91.81 173 THR A N 1
ATOM 1330 C CA . THR A 1 173 ? 25.970 9.827 -11.896 1.00 91.81 173 THR A CA 1
ATOM 1331 C C . THR A 1 173 ? 25.829 8.880 -13.088 1.00 91.81 173 THR A C 1
ATOM 1333 O O . THR A 1 173 ? 26.146 9.260 -14.213 1.00 91.81 173 THR A O 1
ATOM 1336 N N . GLU A 1 174 ? 25.357 7.653 -12.871 1.00 91.50 174 GLU A N 1
ATOM 1337 C CA . GLU A 1 174 ? 25.110 6.684 -13.938 1.00 91.50 174 GLU A CA 1
ATOM 1338 C C . GLU A 1 174 ? 23.717 6.887 -14.554 1.00 91.50 174 GLU A C 1
ATOM 1340 O O . GLU A 1 174 ? 22.796 7.283 -13.844 1.00 91.50 174 GLU A O 1
ATOM 1345 N N . PRO A 1 175 ? 23.493 6.567 -15.842 1.00 90.69 175 PRO A N 1
ATOM 1346 C CA . PRO A 1 175 ? 22.148 6.566 -16.414 1.00 90.69 175 PRO A CA 1
ATOM 1347 C C . PRO A 1 175 ? 21.222 5.577 -15.689 1.00 90.69 175 PRO A C 1
ATOM 1349 O O . PRO A 1 175 ? 21.474 4.365 -15.673 1.00 90.69 175 PRO A O 1
ATOM 1352 N N . HIS A 1 176 ? 20.129 6.081 -15.113 1.00 89.62 176 HIS A N 1
ATOM 1353 C CA . HIS A 1 176 ? 19.187 5.287 -14.325 1.00 89.62 176 HIS A CA 1
ATOM 1354 C C . HIS A 1 176 ? 17.749 5.800 -14.425 1.00 89.62 176 HIS A C 1
ATOM 1356 O O . HIS A 1 176 ? 17.521 6.977 -14.700 1.00 89.62 176 HIS A O 1
ATOM 1362 N N . LEU A 1 177 ? 16.792 4.923 -14.114 1.00 86.56 177 LEU A N 1
ATOM 1363 C CA . LEU A 1 177 ? 15.453 5.323 -13.682 1.00 86.56 177 LEU A CA 1
ATOM 1364 C C . LEU A 1 177 ? 15.337 5.131 -12.173 1.00 86.56 177 LEU A C 1
ATOM 1366 O O . LEU A 1 177 ? 15.742 4.102 -11.631 1.00 86.56 177 LEU A O 1
ATOM 1370 N N . ARG A 1 178 ? 14.795 6.131 -11.483 1.00 85.06 178 ARG A N 1
ATOM 1371 C CA . ARG A 1 178 ? 14.485 6.027 -10.056 1.00 85.06 178 ARG A CA 1
ATOM 1372 C C . ARG A 1 178 ? 13.160 5.288 -9.892 1.00 85.06 178 ARG A C 1
ATOM 1374 O O . ARG A 1 178 ? 12.216 5.548 -10.629 1.00 85.06 178 ARG A O 1
ATOM 1381 N N . LEU A 1 179 ? 13.109 4.380 -8.928 1.00 84.50 179 LEU A N 1
ATOM 1382 C CA . LEU A 1 179 ? 11.899 3.691 -8.511 1.00 84.50 179 LEU A CA 1
ATOM 1383 C C . LEU A 1 179 ? 11.806 3.769 -6.993 1.00 84.50 179 LEU A C 1
ATOM 1385 O O . LEU A 1 179 ? 12.740 3.380 -6.292 1.00 84.50 179 LEU A O 1
ATOM 1389 N N . ASN A 1 180 ? 10.680 4.245 -6.486 1.00 86.62 180 ASN A N 1
ATOM 1390 C CA . ASN A 1 180 ? 10.421 4.332 -5.057 1.00 86.62 180 ASN A CA 1
ATOM 1391 C C . ASN A 1 180 ? 9.007 3.858 -4.732 1.00 86.62 180 ASN A C 1
ATOM 1393 O O . ASN A 1 180 ? 8.114 3.799 -5.569 1.00 86.62 180 ASN A O 1
ATOM 1397 N N . GLY A 1 181 ? 8.788 3.423 -3.506 1.00 88.12 181 GLY A N 1
ATOM 1398 C CA . GLY A 1 181 ? 7.523 2.778 -3.224 1.00 88.12 181 GLY A CA 1
ATOM 1399 C C . GLY A 1 181 ? 7.420 2.188 -1.849 1.00 88.12 181 GLY A C 1
ATOM 1400 O O . GLY A 1 181 ? 8.310 2.307 -1.014 1.00 88.12 181 GLY A O 1
ATOM 1401 N N . TRP A 1 182 ? 6.304 1.504 -1.662 1.00 90.19 182 TRP A N 1
ATOM 1402 C CA . TRP A 1 182 ? 5.962 0.792 -0.449 1.00 90.19 182 TRP A CA 1
ATOM 1403 C C . TRP A 1 182 ? 6.225 -0.704 -0.641 1.00 90.19 182 TRP A C 1
ATOM 1405 O O . TRP A 1 182 ? 5.556 -1.351 -1.451 1.00 90.19 182 TRP A O 1
ATOM 1415 N N . ASP A 1 183 ? 7.185 -1.264 0.093 1.00 91.38 183 ASP A N 1
ATOM 1416 C CA . ASP A 1 183 ? 7.562 -2.675 -0.015 1.00 91.38 183 ASP A CA 1
ATOM 1417 C C . ASP A 1 183 ? 6.735 -3.537 0.963 1.00 91.38 183 ASP A C 1
ATOM 1419 O O . ASP A 1 183 ? 6.924 -3.449 2.183 1.00 91.38 183 ASP A O 1
ATOM 1423 N N . PRO A 1 184 ? 5.843 -4.419 0.466 1.00 92.06 184 PRO A N 1
ATOM 1424 C CA . PRO A 1 184 ? 5.032 -5.282 1.325 1.00 92.06 184 PRO A CA 1
ATOM 1425 C C . PRO A 1 184 ? 5.868 -6.264 2.163 1.00 92.06 184 PRO A C 1
ATOM 1427 O O . PRO A 1 184 ? 5.429 -6.693 3.231 1.00 92.06 184 PRO A O 1
ATOM 1430 N N . THR A 1 185 ? 7.076 -6.615 1.717 1.00 93.81 185 THR A N 1
ATOM 1431 C CA . THR A 1 185 ? 8.019 -7.459 2.461 1.00 93.81 185 THR A CA 1
ATOM 1432 C C . THR A 1 185 ? 8.575 -6.713 3.665 1.00 93.81 185 THR A C 1
ATOM 1434 O O . THR A 1 185 ? 8.642 -7.277 4.760 1.00 93.81 185 THR A O 1
ATOM 1437 N N . LEU A 1 186 ? 8.961 -5.447 3.483 1.00 95.50 186 LEU A N 1
ATOM 1438 C CA . LEU A 1 186 ? 9.433 -4.609 4.584 1.00 95.50 186 LEU A CA 1
ATOM 1439 C C . LEU A 1 186 ? 8.305 -4.327 5.581 1.00 95.50 186 LEU A C 1
ATOM 1441 O O . LEU A 1 186 ? 8.518 -4.464 6.786 1.00 95.50 186 LEU A O 1
ATOM 1445 N N . MET A 1 187 ? 7.091 -4.051 5.092 1.00 96.44 187 MET A N 1
ATOM 1446 C CA . MET A 1 187 ? 5.887 -3.930 5.925 1.00 96.44 187 MET A CA 1
ATOM 1447 C C . MET A 1 187 ? 5.665 -5.175 6.786 1.00 96.44 187 MET A C 1
ATOM 1449 O O . MET A 1 187 ? 5.546 -5.075 8.006 1.00 96.44 187 MET A O 1
ATOM 1453 N N . TYR A 1 188 ? 5.653 -6.359 6.164 1.00 96.50 188 TYR A N 1
ATOM 1454 C CA . TYR A 1 188 ? 5.464 -7.629 6.861 1.00 96.50 188 TYR A CA 1
ATOM 1455 C C . TYR A 1 188 ? 6.521 -7.842 7.953 1.00 96.50 188 TYR A C 1
ATOM 1457 O O . TYR A 1 188 ? 6.169 -8.116 9.100 1.00 96.50 188 TYR A O 1
ATOM 1465 N N . LYS A 1 189 ? 7.808 -7.657 7.626 1.00 96.25 189 LYS A N 1
ATOM 1466 C CA . LYS A 1 189 ? 8.912 -7.803 8.589 1.00 96.25 189 LYS A CA 1
ATOM 1467 C C . LYS A 1 189 ? 8.795 -6.805 9.7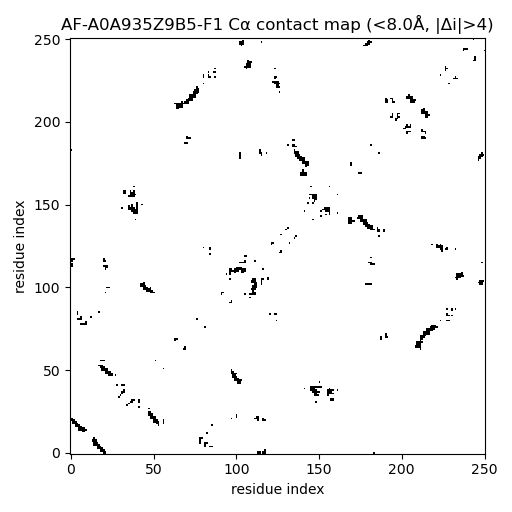40 1.00 96.25 189 LYS A C 1
ATOM 1469 O O . LYS A 1 189 ? 8.966 -7.180 10.896 1.00 96.25 189 LYS A O 1
ATOM 1474 N N . SER A 1 190 ? 8.476 -5.551 9.433 1.00 96.69 190 SER A N 1
ATOM 1475 C CA . SER A 1 190 ? 8.304 -4.475 10.412 1.00 96.69 190 SER A CA 1
ATOM 1476 C C . SER A 1 190 ? 7.162 -4.772 11.395 1.00 96.69 190 SER A C 1
ATOM 1478 O O . SER A 1 190 ? 7.337 -4.605 12.606 1.00 96.69 190 SER A O 1
ATOM 1480 N N . ILE A 1 191 ? 6.026 -5.279 10.898 1.00 96.94 191 ILE A N 1
ATOM 1481 C CA . ILE A 1 191 ? 4.884 -5.730 11.711 1.00 96.94 191 ILE A CA 1
ATOM 1482 C C . ILE A 1 191 ? 5.274 -6.935 12.569 1.00 96.94 191 ILE A C 1
ATOM 1484 O O . ILE A 1 191 ? 5.002 -6.952 13.768 1.00 96.94 191 ILE A O 1
ATOM 1488 N N . GLU A 1 192 ? 5.927 -7.934 11.976 1.00 96.31 192 GLU A N 1
ATOM 1489 C CA . GLU A 1 192 ? 6.316 -9.160 12.669 1.00 96.31 192 GLU A CA 1
ATOM 1490 C C . GLU A 1 192 ? 7.302 -8.879 13.812 1.00 96.31 192 GLU A C 1
ATOM 1492 O O . GLU A 1 192 ? 7.127 -9.392 14.918 1.00 96.31 192 GLU A O 1
ATOM 1497 N N . LEU A 1 193 ? 8.313 -8.037 13.572 1.00 96.56 193 LEU A N 1
ATOM 1498 C CA . LEU A 1 193 ? 9.283 -7.621 14.586 1.00 96.56 193 LEU A CA 1
ATOM 1499 C C . LEU A 1 193 ? 8.598 -6.901 15.750 1.00 96.56 193 LEU A C 1
ATOM 1501 O O . LEU A 1 193 ? 8.818 -7.266 16.905 1.00 96.56 193 LEU A O 1
ATOM 1505 N N . ARG A 1 194 ? 7.713 -5.941 15.455 1.00 96.94 194 ARG A N 1
ATOM 1506 C CA . ARG A 1 194 ? 6.940 -5.214 16.476 1.00 96.94 194 ARG A CA 1
ATOM 1507 C C . ARG A 1 194 ? 6.032 -6.128 17.272 1.00 96.94 194 ARG A C 1
ATOM 1509 O O . ARG A 1 194 ? 5.993 -6.024 18.490 1.00 96.94 194 ARG A O 1
ATOM 1516 N N . ALA A 1 195 ? 5.329 -7.040 16.610 1.00 97.31 195 ALA A N 1
ATOM 1517 C CA . ALA A 1 195 ? 4.451 -7.975 17.293 1.00 97.31 195 ALA A CA 1
ATOM 1518 C C . ALA A 1 195 ? 5.250 -8.931 18.191 1.00 97.31 195 ALA A C 1
ATOM 1520 O O . ALA A 1 195 ? 4.876 -9.158 19.337 1.00 97.31 195 ALA A O 1
ATOM 1521 N N . LYS A 1 196 ? 6.390 -9.452 17.718 1.00 96.81 196 LYS A N 1
ATOM 1522 C CA . LYS A 1 196 ? 7.287 -10.282 18.540 1.00 96.81 196 LYS A CA 1
ATOM 1523 C C . LYS A 1 196 ? 7.838 -9.518 19.742 1.00 96.81 196 LYS A C 1
ATOM 1525 O O . LYS A 1 196 ? 7.967 -10.114 20.806 1.00 96.81 196 LYS A O 1
ATOM 1530 N N . GLN A 1 197 ? 8.162 -8.237 19.577 1.00 96.81 197 GLN A N 1
ATOM 1531 C CA . GLN A 1 197 ? 8.615 -7.387 20.674 1.00 96.81 197 GLN A CA 1
ATOM 1532 C C . GLN A 1 197 ? 7.482 -7.127 21.675 1.00 96.81 197 GLN A C 1
ATOM 1534 O O . GLN A 1 197 ? 7.651 -7.420 22.853 1.00 96.81 197 GLN A O 1
ATOM 1539 N N . GLY A 1 198 ? 6.298 -6.731 21.200 1.00 96.69 198 GLY A N 1
ATOM 1540 C CA . GLY A 1 198 ? 5.113 -6.504 22.032 1.00 96.69 198 GLY A CA 1
ATOM 1541 C C . GLY A 1 198 ? 4.660 -7.729 22.823 1.00 96.69 198 GLY A C 1
ATOM 1542 O O . GLY A 1 198 ? 4.206 -7.594 23.953 1.00 96.69 198 GLY A O 1
ATOM 1543 N N . LEU A 1 199 ? 4.837 -8.940 22.285 1.00 96.62 199 LEU A N 1
ATOM 1544 C CA . LEU A 1 199 ? 4.596 -10.179 23.036 1.00 96.62 199 LEU A CA 1
ATOM 1545 C C . LEU A 1 199 ? 5.579 -10.387 24.200 1.00 96.62 199 LEU A C 1
ATOM 1547 O O . LEU A 1 199 ? 5.253 -11.125 25.126 1.00 96.62 199 LEU A O 1
ATOM 1551 N N . LYS A 1 200 ? 6.776 -9.789 24.149 1.00 96.62 200 LYS A N 1
ATOM 1552 C CA . LYS A 1 200 ? 7.795 -9.893 25.204 1.00 96.62 200 LYS A CA 1
ATOM 1553 C C . LYS A 1 200 ? 7.643 -8.813 26.267 1.00 96.62 200 LYS A C 1
ATOM 1555 O O . LYS A 1 200 ? 7.821 -9.112 27.441 1.00 96.62 200 LYS A O 1
ATOM 1560 N N . ASP A 1 201 ? 7.371 -7.576 25.859 1.00 97.25 201 ASP A N 1
ATOM 1561 C CA . ASP A 1 201 ? 7.443 -6.403 26.741 1.00 97.25 201 ASP A CA 1
ATOM 1562 C C . ASP A 1 201 ? 6.108 -5.672 26.949 1.00 97.25 201 ASP A C 1
ATOM 1564 O O . ASP A 1 201 ? 6.039 -4.748 27.755 1.00 97.25 201 ASP A O 1
ATOM 1568 N N . GLY A 1 202 ? 5.041 -6.065 26.248 1.00 94.94 202 GLY A N 1
ATOM 1569 C CA . GLY A 1 202 ? 3.732 -5.416 26.338 1.00 94.94 202 GLY A CA 1
ATOM 1570 C C . GLY A 1 202 ? 3.668 -4.017 25.714 1.00 94.94 202 GLY A C 1
ATOM 1571 O O . GLY A 1 202 ? 2.661 -3.333 25.888 1.00 94.94 202 GLY A O 1
ATOM 1572 N N . SER A 1 203 ? 4.697 -3.585 24.973 1.00 93.56 203 SER A N 1
ATOM 1573 C CA . SER A 1 203 ? 4.783 -2.243 24.368 1.00 93.56 203 SER A CA 1
ATOM 1574 C C . SER A 1 203 ? 3.681 -1.951 23.348 1.00 93.56 203 SER A C 1
ATOM 1576 O O . SER A 1 203 ? 3.317 -0.795 23.133 1.00 93.56 203 SER A O 1
ATOM 1578 N N . VAL A 1 204 ? 3.134 -2.993 22.718 1.00 95.19 204 VAL A N 1
ATOM 1579 C CA . VAL A 1 204 ? 2.034 -2.902 21.756 1.00 95.19 204 VAL A CA 1
ATOM 1580 C C . VAL A 1 204 ? 1.032 -4.022 21.987 1.00 95.19 204 VAL A C 1
ATOM 1582 O O . VAL A 1 204 ? 1.386 -5.136 22.377 1.00 95.19 204 VAL A O 1
ATOM 1585 N N . LYS A 1 205 ? -0.241 -3.751 21.692 1.00 97.38 205 LYS A N 1
ATOM 1586 C CA . LYS A 1 205 ? -1.275 -4.783 21.718 1.00 97.38 205 LYS A CA 1
ATOM 1587 C C . LYS A 1 205 ? -1.130 -5.681 20.493 1.00 97.38 205 LYS A C 1
ATOM 1589 O O . LYS A 1 205 ? -1.193 -5.209 19.357 1.00 97.38 205 LYS A O 1
ATOM 1594 N N . VAL A 1 206 ? -0.973 -6.977 20.739 1.00 97.56 206 VAL A N 1
ATOM 1595 C CA . VAL A 1 206 ? -0.783 -7.992 19.700 1.00 97.56 206 VAL A CA 1
ATOM 1596 C C . VAL A 1 206 ? -2.028 -8.861 19.580 1.00 97.56 206 VAL A C 1
ATOM 1598 O O . VAL A 1 206 ? -2.636 -9.250 20.575 1.00 97.56 206 VAL A O 1
ATOM 1601 N N . GLU A 1 207 ? -2.395 -9.180 18.346 1.00 96.06 207 GLU A N 1
ATOM 1602 C CA . GLU A 1 207 ? -3.425 -10.153 18.003 1.00 96.06 207 GLU A CA 1
ATOM 1603 C C . GLU A 1 207 ? -2.790 -11.323 17.246 1.00 96.06 207 GLU A C 1
ATOM 1605 O O . GLU A 1 207 ? -1.861 -11.142 16.457 1.00 96.06 207 GLU A O 1
ATOM 1610 N N . LYS A 1 208 ? -3.282 -12.539 17.492 1.00 95.38 208 LYS A N 1
ATOM 1611 C CA . LYS A 1 208 ? -2.804 -13.753 16.830 1.00 95.38 208 LYS A CA 1
ATOM 1612 C C . LYS A 1 208 ? -3.972 -14.478 16.178 1.00 95.38 208 LYS A C 1
ATOM 1614 O O . LYS A 1 208 ? -4.959 -14.783 16.842 1.00 95.38 208 LYS A O 1
ATOM 1619 N N . ARG A 1 209 ? -3.827 -14.813 14.894 1.00 94.50 209 ARG A N 1
ATOM 1620 C CA . ARG A 1 209 ? -4.790 -15.628 14.137 1.00 94.50 209 ARG A CA 1
ATOM 1621 C C . ARG A 1 209 ? -4.046 -16.745 13.415 1.00 94.50 209 ARG A C 1
ATOM 1623 O O . ARG A 1 209 ? -3.310 -16.499 12.463 1.00 94.50 209 ARG A O 1
ATOM 1630 N N . GLY A 1 210 ? -4.212 -17.982 13.881 1.00 93.50 210 GLY A N 1
ATOM 1631 C CA . GLY A 1 210 ? -3.371 -19.095 13.434 1.00 93.50 210 GLY A CA 1
ATOM 1632 C C . GLY A 1 210 ? -1.905 -18.856 13.812 1.00 93.50 210 GLY A C 1
ATOM 1633 O O . GLY A 1 210 ? -1.590 -18.649 14.985 1.00 93.50 210 GLY A O 1
ATOM 1634 N N . ARG A 1 211 ? -1.007 -18.865 12.820 1.00 95.50 211 ARG A N 1
ATOM 1635 C CA . ARG A 1 211 ? 0.412 -18.505 12.998 1.00 95.50 211 ARG A CA 1
ATOM 1636 C C . ARG A 1 211 ? 0.712 -17.038 12.678 1.00 95.50 211 ARG A C 1
ATOM 1638 O O . ARG A 1 211 ? 1.827 -16.599 12.936 1.00 95.50 211 ARG A O 1
ATOM 1645 N N . ALA A 1 212 ? -0.250 -16.291 12.142 1.00 96.19 212 ALA A N 1
ATOM 1646 C CA . ALA A 1 212 ? -0.066 -14.881 11.827 1.00 96.19 212 ALA A CA 1
ATOM 1647 C C . ALA A 1 212 ? -0.059 -14.014 13.086 1.00 96.19 212 ALA A C 1
ATOM 1649 O O . ALA A 1 212 ? -0.846 -14.237 14.014 1.00 96.19 212 ALA A O 1
ATOM 1650 N N . LEU A 1 213 ? 0.797 -12.996 13.062 1.00 97.25 213 LEU A N 1
ATOM 1651 C CA . LEU A 1 213 ? 0.880 -11.961 14.081 1.00 97.25 213 LEU A CA 1
ATOM 1652 C C . LEU A 1 213 ? 0.324 -10.648 13.538 1.00 97.25 213 LEU A C 1
ATOM 1654 O O . LEU A 1 213 ? 0.549 -10.290 12.380 1.00 97.25 213 LEU A O 1
ATOM 1658 N N . GLY A 1 214 ? -0.373 -9.920 14.399 1.00 96.81 214 GLY A N 1
ATOM 1659 C CA . GLY A 1 214 ? -0.927 -8.625 14.071 1.00 96.81 214 GLY A CA 1
ATOM 1660 C C . GLY A 1 214 ? -0.810 -7.620 15.200 1.00 96.81 214 GLY A C 1
ATOM 1661 O O . GLY A 1 214 ? -0.700 -7.981 16.368 1.00 96.81 214 GLY A O 1
ATOM 1662 N N . LEU A 1 215 ? -0.853 -6.347 14.833 1.00 97.56 215 LEU A N 1
ATOM 1663 C CA . LEU A 1 215 ? -0.889 -5.221 15.756 1.00 97.56 215 LEU A CA 1
ATOM 1664 C C . LEU A 1 215 ? -2.324 -4.715 15.886 1.00 97.56 215 LEU A C 1
ATOM 1666 O O . LEU A 1 215 ? -3.065 -4.678 14.904 1.00 97.56 215 LEU A O 1
ATOM 1670 N N . VAL A 1 216 ? -2.706 -4.289 17.085 1.00 97.50 216 VAL A N 1
ATOM 1671 C CA . VAL A 1 216 ? -3.988 -3.630 17.344 1.00 97.50 216 VAL A CA 1
ATOM 1672 C C . VAL A 1 216 ? -3.711 -2.223 17.847 1.00 97.50 216 VAL A C 1
ATOM 1674 O O . VAL A 1 216 ? -3.033 -2.046 18.857 1.00 97.50 216 VAL A O 1
ATOM 1677 N N . VAL A 1 217 ? -4.250 -1.227 17.152 1.00 96.25 217 VAL A N 1
ATOM 1678 C CA . VAL A 1 217 ? -4.010 0.188 17.442 1.00 96.25 217 VAL A CA 1
ATOM 1679 C C . VAL A 1 217 ? -5.351 0.902 17.564 1.00 96.25 217 VAL A C 1
ATOM 1681 O O . VAL A 1 217 ? -6.175 0.850 16.654 1.00 96.25 217 VAL A O 1
ATOM 1684 N N . ASP A 1 218 ? -5.594 1.573 18.687 1.00 95.12 218 ASP A N 1
ATOM 1685 C CA . ASP A 1 218 ? -6.779 2.418 18.843 1.00 95.12 218 ASP A CA 1
ATOM 1686 C C . ASP A 1 218 ? -6.463 3.843 18.380 1.00 95.12 218 ASP A C 1
ATOM 1688 O O . ASP A 1 218 ? -5.595 4.515 18.935 1.00 95.12 218 ASP A O 1
ATOM 1692 N N . LYS A 1 219 ? -7.147 4.283 17.327 1.00 96.19 219 LYS A N 1
ATOM 1693 C CA . LYS A 1 219 ? -7.022 5.603 16.702 1.00 96.19 219 LYS A CA 1
ATOM 1694 C C . LYS A 1 219 ? -8.401 6.229 16.489 1.00 96.19 219 LYS A C 1
ATOM 1696 O O . LYS A 1 219 ? -8.585 7.036 15.583 1.00 96.19 219 LYS A O 1
ATOM 1701 N N . ARG A 1 220 ? -9.385 5.895 17.334 1.00 94.94 220 ARG A N 1
ATOM 1702 C CA . ARG A 1 220 ? -10.748 6.455 17.240 1.00 94.94 220 ARG A CA 1
ATOM 1703 C C . ARG A 1 220 ? -10.792 7.977 17.386 1.00 94.94 220 ARG A C 1
ATOM 1705 O O . ARG A 1 220 ? -11.736 8.596 16.913 1.00 94.94 220 ARG A O 1
ATOM 1712 N N . THR A 1 221 ? -9.773 8.560 18.012 1.00 93.81 221 THR A N 1
ATOM 1713 C CA . THR A 1 221 ? -9.597 10.006 18.195 1.00 93.81 221 THR A CA 1
ATOM 1714 C C . THR A 1 221 ? -8.625 10.637 17.195 1.00 93.81 221 THR A C 1
ATOM 1716 O O . THR A 1 221 ? -8.355 11.831 17.295 1.00 93.81 221 THR A O 1
ATOM 1719 N N . ALA A 1 222 ? -8.064 9.866 16.255 1.00 93.38 222 ALA A N 1
ATOM 1720 C CA . ALA A 1 222 ? -7.180 10.420 15.239 1.00 93.38 222 ALA A CA 1
ATOM 1721 C C . ALA A 1 222 ? -7.962 11.348 14.306 1.00 93.38 222 ALA A C 1
ATOM 1723 O O . ALA A 1 222 ? -9.072 11.024 13.881 1.00 93.38 222 ALA A O 1
ATOM 1724 N N . THR A 1 223 ? -7.365 12.491 13.978 1.00 95.62 223 THR A N 1
ATOM 1725 C CA . THR A 1 223 ? -7.935 13.447 13.029 1.00 95.62 223 THR A CA 1
ATOM 1726 C C . THR A 1 223 ? -7.699 12.941 11.608 1.00 95.62 223 THR A C 1
ATOM 1728 O O . THR A 1 223 ? -6.540 12.858 11.188 1.00 95.62 223 THR A O 1
ATOM 1731 N N . PRO A 1 224 ? -8.753 12.618 10.839 1.00 96.19 224 PRO A N 1
ATOM 1732 C CA . PRO A 1 224 ? -8.575 12.227 9.453 1.00 96.19 224 PRO A CA 1
ATOM 1733 C C . PRO A 1 224 ? -8.107 13.404 8.599 1.00 96.19 224 PRO A C 1
ATOM 1735 O O . PRO A 1 224 ? -8.244 14.569 8.974 1.00 96.19 224 PRO A O 1
ATOM 1738 N N . SER A 1 225 ? -7.576 13.107 7.416 1.00 96.00 225 SER A N 1
ATOM 1739 C CA . SER A 1 225 ? -7.189 14.155 6.474 1.00 96.00 225 SER A CA 1
ATOM 1740 C C . SER A 1 225 ? -8.403 15.001 6.047 1.00 96.00 225 SER A C 1
ATOM 1742 O O . SER A 1 225 ? -9.505 14.455 5.922 1.00 96.00 225 SER A O 1
ATOM 1744 N N . PRO A 1 226 ? -8.210 16.296 5.719 1.00 95.50 226 PRO A N 1
ATOM 1745 C CA . PRO A 1 226 ? -9.279 17.137 5.174 1.00 95.50 226 PRO A CA 1
ATOM 1746 C C . PRO A 1 226 ? -9.949 16.534 3.934 1.00 95.50 226 PRO A C 1
ATOM 1748 O O . PRO A 1 226 ? -11.150 16.667 3.751 1.00 95.50 226 PRO A O 1
ATOM 1751 N N . ARG A 1 227 ? -9.183 15.801 3.117 1.00 94.50 227 ARG A N 1
ATOM 1752 C CA . ARG A 1 227 ? -9.678 15.098 1.924 1.00 94.50 227 ARG A CA 1
ATOM 1753 C C . ARG A 1 227 ? -10.677 13.997 2.250 1.00 94.50 227 ARG A C 1
ATOM 1755 O O . ARG A 1 227 ? -11.640 13.795 1.517 1.00 94.50 227 ARG A O 1
ATOM 1762 N N . LEU A 1 228 ? -10.445 13.263 3.341 1.00 96.25 228 LEU A N 1
ATOM 1763 C CA . LEU A 1 228 ? -11.374 12.222 3.767 1.00 96.25 228 LEU A CA 1
ATOM 1764 C C . LEU A 1 228 ? -12.670 12.845 4.294 1.00 96.25 228 LEU A C 1
ATOM 1766 O O . LEU A 1 228 ? -13.752 12.353 3.982 1.00 96.25 228 LEU A O 1
ATOM 1770 N N . THR A 1 229 ? -12.573 13.933 5.063 1.00 94.19 229 THR A N 1
ATOM 1771 C CA . THR A 1 229 ? -13.749 14.586 5.652 1.00 94.19 229 THR A CA 1
ATOM 1772 C C . THR A 1 229 ? -14.571 15.366 4.625 1.00 94.19 229 THR A C 1
ATOM 1774 O O . THR A 1 229 ? -15.798 15.350 4.718 1.00 94.19 229 THR A O 1
ATOM 1777 N N . SER A 1 230 ? -13.939 15.980 3.616 1.00 95.06 230 SER A N 1
ATOM 1778 C CA . SER A 1 230 ? -14.629 16.670 2.514 1.00 95.06 230 SER A CA 1
ATOM 1779 C C . SER A 1 230 ? -15.140 15.737 1.410 1.00 95.06 230 SER A C 1
ATOM 1781 O O . SER A 1 230 ? -15.930 16.166 0.575 1.00 95.06 230 SER A O 1
ATOM 1783 N N . ARG A 1 231 ? -14.730 14.458 1.412 1.00 95.00 231 ARG A N 1
ATOM 1784 C CA . ARG A 1 231 ? -14.928 13.490 0.311 1.00 95.00 231 ARG A CA 1
ATOM 1785 C C . ARG A 1 231 ? -14.249 13.883 -1.008 1.00 95.00 231 ARG A C 1
ATOM 1787 O O . ARG A 1 231 ? -14.590 13.366 -2.068 1.00 95.00 231 ARG A O 1
ATOM 1794 N N . GLU A 1 232 ? -13.242 14.746 -0.949 1.00 95.06 232 GLU A N 1
ATOM 1795 C CA . GLU A 1 232 ? -12.391 15.105 -2.086 1.00 95.06 232 GLU A CA 1
ATOM 1796 C C . GLU A 1 232 ? -11.102 14.277 -2.038 1.00 95.06 232 GLU A C 1
ATOM 1798 O O . GLU A 1 232 ? -10.020 14.755 -1.692 1.00 95.06 232 GLU A O 1
ATOM 1803 N N . PHE A 1 233 ? -11.222 12.981 -2.331 1.00 94.25 233 PHE A N 1
ATOM 1804 C CA . PHE A 1 233 ? -10.145 12.020 -2.070 1.00 94.25 233 PHE A CA 1
ATOM 1805 C C . PHE A 1 233 ? -8.892 12.228 -2.940 1.00 94.25 233 PHE A C 1
ATOM 1807 O O . PHE A 1 233 ? -7.777 11.920 -2.507 1.00 94.25 233 PHE A O 1
ATOM 1814 N N . PHE A 1 234 ? -9.062 12.760 -4.152 1.00 92.31 234 PHE A N 1
ATOM 1815 C CA . PHE A 1 234 ? -8.032 12.791 -5.191 1.00 92.31 234 PHE A CA 1
ATOM 1816 C C . PHE A 1 234 ? -7.515 14.205 -5.473 1.00 92.31 234 PHE A C 1
ATOM 1818 O O . PHE A 1 234 ? -8.293 15.151 -5.533 1.00 92.31 234 PHE A O 1
ATOM 1825 N N . SER A 1 235 ? -6.207 14.333 -5.718 1.00 86.06 235 SER A N 1
ATOM 1826 C CA . SER A 1 235 ? -5.581 15.565 -6.232 1.00 86.06 235 SER A CA 1
ATOM 1827 C C . SER A 1 235 ? -5.817 15.781 -7.733 1.00 86.06 235 SER A C 1
ATOM 1829 O O . SER A 1 235 ? -5.588 16.882 -8.224 1.00 86.06 235 SER A O 1
ATOM 1831 N N . GLY A 1 236 ? -6.192 14.724 -8.460 1.00 76.88 236 GLY A N 1
ATOM 1832 C CA . GLY A 1 236 ? -6.028 14.647 -9.914 1.00 76.88 236 GLY A CA 1
ATOM 1833 C C . GLY A 1 236 ? -4.604 14.241 -10.328 1.00 76.88 236 GLY A C 1
ATOM 1834 O O . GLY A 1 236 ? -3.686 14.311 -9.497 1.00 76.88 236 GLY A O 1
ATOM 1835 N N . PRO A 1 237 ? -4.410 13.802 -11.585 1.00 72.12 237 PRO A N 1
ATOM 1836 C CA . PRO A 1 237 ? -3.088 13.482 -12.103 1.00 72.12 237 PRO A CA 1
ATOM 1837 C C . PRO A 1 237 ? -2.236 14.753 -12.193 1.00 72.12 237 PRO A C 1
ATOM 1839 O O . PRO A 1 237 ? -2.761 15.831 -12.495 1.00 72.12 237 PRO A O 1
ATOM 1842 N N . PRO A 1 238 ? -0.921 14.664 -11.938 1.00 67.19 238 PRO A N 1
ATOM 1843 C CA . PRO A 1 238 ? -0.019 15.785 -12.168 1.00 67.19 238 PRO A CA 1
ATOM 1844 C C . PRO A 1 238 ? -0.049 16.205 -13.645 1.00 67.19 238 PRO A C 1
ATOM 1846 O O . PRO A 1 238 ? -0.370 15.413 -14.538 1.00 67.19 238 PRO A O 1
ATOM 1849 N N . ALA A 1 239 ? 0.337 17.452 -13.915 1.00 67.88 239 ALA A N 1
ATOM 1850 C CA . ALA A 1 239 ? 0.439 17.941 -15.283 1.00 67.88 239 ALA A CA 1
ATOM 1851 C C . ALA A 1 239 ? 1.401 17.058 -16.112 1.00 67.88 239 ALA A C 1
ATOM 1853 O O . ALA A 1 239 ? 2.383 16.541 -15.570 1.00 67.88 239 ALA A O 1
ATOM 1854 N N . PRO A 1 240 ? 1.179 16.883 -17.430 1.00 57.53 240 PRO A N 1
ATOM 1855 C CA . PRO A 1 240 ? 2.000 15.991 -18.248 1.00 57.53 240 PRO A CA 1
ATOM 1856 C C . PRO A 1 240 ? 3.506 16.287 -18.229 1.00 57.53 240 PRO A C 1
ATOM 1858 O O . PRO A 1 240 ? 4.299 15.376 -18.459 1.00 57.53 240 PRO A O 1
ATOM 1861 N N . ASN A 1 241 ? 3.867 17.543 -17.960 1.00 54.12 241 ASN A N 1
ATOM 1862 C CA . ASN A 1 241 ? 5.217 18.096 -17.876 1.00 54.12 241 ASN A CA 1
ATOM 1863 C C . ASN A 1 241 ? 5.753 18.212 -16.437 1.00 54.12 241 ASN A C 1
ATOM 1865 O O . ASN A 1 241 ? 6.823 18.785 -16.236 1.00 54.12 241 ASN A O 1
ATOM 1869 N N . ASP A 1 242 ? 5.028 17.710 -15.438 1.00 59.50 242 ASP A N 1
ATOM 1870 C CA . ASP A 1 242 ? 5.501 17.707 -14.062 1.00 59.50 242 ASP A CA 1
ATOM 1871 C C . ASP A 1 242 ? 6.687 16.742 -13.932 1.00 59.50 242 ASP A C 1
ATOM 1873 O O . ASP A 1 242 ? 6.557 15.534 -14.137 1.00 59.50 242 ASP A O 1
ATOM 1877 N N . ALA A 1 243 ? 7.853 17.271 -13.554 1.00 54.03 243 ALA A N 1
ATOM 1878 C CA . ALA A 1 243 ? 9.047 16.475 -13.277 1.00 54.03 243 ALA A CA 1
ATOM 1879 C C . ALA A 1 243 ? 8.804 15.420 -12.179 1.00 54.03 243 ALA A C 1
ATOM 1881 O O . ALA A 1 243 ? 9.529 14.429 -12.095 1.00 54.03 243 ALA A O 1
ATOM 1882 N N . LYS A 1 244 ? 7.760 15.611 -11.361 1.00 55.28 244 LYS A N 1
ATOM 1883 C CA . LYS A 1 244 ? 7.320 14.687 -10.318 1.00 55.28 244 LYS A CA 1
ATOM 1884 C C . LYS A 1 244 ? 6.386 13.580 -10.798 1.00 55.28 244 LYS A C 1
ATOM 1886 O O . LYS A 1 244 ? 6.037 12.708 -10.010 1.00 55.28 244 LYS A O 1
ATOM 1891 N N . ARG A 1 245 ? 5.981 13.575 -12.070 1.00 49.34 245 ARG A N 1
ATOM 1892 C CA . ARG A 1 245 ? 5.064 12.577 -12.647 1.00 49.34 245 ARG A CA 1
ATOM 1893 C C . ARG A 1 245 ? 5.603 11.142 -12.601 1.00 49.34 245 ARG A C 1
ATOM 1895 O O . ARG A 1 245 ? 4.824 10.199 -12.633 1.00 49.34 245 ARG A O 1
ATOM 1902 N N . PHE A 1 246 ? 6.920 10.980 -12.489 1.00 49.53 246 PHE A N 1
ATOM 1903 C CA . PHE A 1 246 ? 7.582 9.683 -12.307 1.00 49.53 246 PHE A CA 1
ATOM 1904 C C . PHE A 1 246 ? 8.101 9.462 -10.879 1.00 49.53 246 PHE A C 1
ATOM 1906 O O . PHE A 1 246 ? 8.872 8.535 -10.647 1.00 49.53 246 PHE A O 1
ATOM 1913 N N . LEU A 1 247 ? 7.722 10.314 -9.920 1.00 55.38 247 LEU A N 1
ATOM 1914 C CA . LEU A 1 247 ? 8.042 10.103 -8.512 1.00 55.38 247 LEU A CA 1
ATOM 1915 C C . LEU A 1 247 ? 6.942 9.251 -7.898 1.00 55.38 247 LEU A C 1
ATOM 1917 O O . LEU A 1 247 ? 5.762 9.597 -7.900 1.00 55.38 247 LEU A O 1
ATOM 1921 N N . THR A 1 248 ? 7.334 8.093 -7.404 1.00 58.41 248 THR A N 1
ATOM 1922 C CA . THR A 1 248 ? 6.409 7.034 -7.041 1.00 58.41 248 THR A CA 1
ATOM 1923 C C . THR A 1 248 ? 6.222 6.996 -5.513 1.00 58.41 248 THR A C 1
ATOM 1925 O O . THR A 1 248 ? 7.122 7.272 -4.724 1.00 58.41 248 THR A O 1
ATOM 1928 N N . ALA A 1 249 ? 4.977 6.768 -5.089 1.00 53.34 249 ALA A N 1
ATOM 1929 C CA . ALA A 1 249 ? 4.468 6.669 -3.712 1.00 53.34 249 ALA A CA 1
ATOM 1930 C C . ALA A 1 249 ?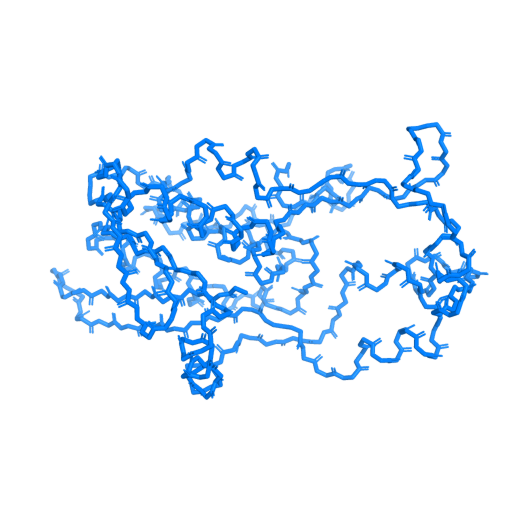 4.444 7.902 -2.770 1.00 53.34 249 ALA A C 1
ATOM 1932 O O . ALA A 1 249 ? 3.498 7.969 -1.975 1.00 53.34 249 ALA A O 1
ATOM 1933 N N . ASP A 1 250 ? 5.378 8.863 -2.822 1.00 51.50 250 ASP A N 1
ATOM 1934 C CA . ASP A 1 250 ? 5.519 9.846 -1.717 1.00 51.50 250 ASP A CA 1
ATOM 1935 C C . ASP A 1 250 ? 5.784 11.322 -2.047 1.00 51.50 250 ASP A C 1
ATOM 1937 O O . ASP A 1 250 ? 5.758 12.132 -1.117 1.00 51.50 250 ASP A O 1
ATOM 1941 N N . GLU A 1 251 ? 5.998 11.699 -3.308 1.00 46.59 251 GLU A N 1
ATOM 1942 C CA . GLU A 1 251 ? 6.312 13.093 -3.692 1.00 46.59 251 GLU A CA 1
ATOM 1943 C C . GLU A 1 251 ? 5.221 13.749 -4.541 1.00 46.59 251 GLU A C 1
ATOM 1945 O O . GLU A 1 251 ? 4.487 13.011 -5.240 1.00 46.59 251 GLU A O 1
#

pLDDT: mean 87.97, std 10.92, range [46.59, 97.88]

Solvent-accessible surface area (backbone atoms only — not comparable to full-atom values): 13514 Å² total; per-residue (Å²): 86,64,46,74,49,80,30,67,63,52,96,97,42,73,59,50,71,51,49,43,29,44,50,86,44,82,64,57,68,57,43,35,45,69,73,45,14,6,41,62,30,70,61,50,71,52,83,45,44,44,69,42,47,50,68,65,48,53,72,53,43,60,59,26,28,60,68,30,76,41,56,48,75,48,72,42,58,36,65,68,58,44,52,36,53,55,51,47,54,53,52,38,61,75,64,55,25,51,42,30,33,23,57,22,36,49,51,25,59,58,4,23,23,22,37,36,47,45,48,47,54,31,52,35,48,45,62,72,51,76,63,52,72,70,53,22,49,50,76,47,31,45,34,49,86,45,28,2,22,91,80,29,74,94,36,78,18,41,65,68,54,56,74,70,48,90,67,77,69,38,56,95,88,49,71,53,47,68,50,30,31,54,40,62,66,40,40,35,51,53,49,45,53,51,28,58,48,14,75,74,70,63,81,42,53,64,45,74,48,80,57,12,44,18,40,51,45,86,40,52,82,48,67,52,31,71,35,41,77,70,68,52,68,57,78,48,61,70,58,97,83,42,88,56,69,70,47,25,60,80,110

Secondary structure (DSSP, 8-state):
-EEEEEE--BTTB--EEEEEEEEE-SSHHHHHHHTS-BBGGGGS-BS-EEEEPHHHHHHHHHHHHHHT--EEEEEE--HHHHHHHHHHHHHHHHTTGGG-BSS--GGGTS---HHHHHHHHHHHTT---HHHHHHSEEEEEEEGGGB-GGGSTT--B-HHHHHH----PPPTTS-EEEEEEE-HHHHHHHHHHHHHHHHHH-SSEEEEETTEEEEEEE-TT----HHHHHT-----PPPTT-GGGG--S--

Radius of gyration: 19.47 Å; Cα contacts (8 Å, |Δi|>4): 481; chains: 1; bounding box: 54×39×55 Å

Mean predicted aligned error: 5.93 Å

Nearest PDB structures (foldseek):
  1mhx-assembly1_A  TM=3.885E-01  e=3.935E+00  Finegoldia magna ATCC 29328
  1hz6-assembly4_A  TM=3.523E-01  e=5.391E+00  Finegoldia magna ATCC 29328

Foldseek 3Di:
DKDKQWAPDDVPRHTDIAIKFWDADDCVLVCCQPPFLFQCQSLDKDFDIDIDHPVNCVVPVVVCQQVQVDEAEAEAAANLLSVLVVLVVVVLVVLVLSRMEHLAASQQSVHYDRQNVVVLSCQQRQNDDPVQVVQFKDKFWAALQRGTGPSNDPRHHHPVNVVVPPDGTDDPPGHTQMDMHGHVVSVSVVRVVVQVVCVVPVPFDWDGRNNHIYTYYYCHVRDGDPCSNVVVRHPYHPDPPPPCNSVGNDD